Protein AF-A0AAD1UG25-F1 (afdb_monomer)

Organism: Euplotes crassus (NCBI:txid5936)

Mean predicted aligned error: 7.29 Å

InterPro domains:
  IPR001967 Peptidase S11, D-alanyl-D-alanine carboxypeptidase A, N-terminal [PF00768] (14-120)
  IPR001967 Peptidase S11, D-alanyl-D-alanine carboxypeptidase A, N-terminal [PF00768] (173-296)
  IPR012338 Beta-lactamase/transpeptidase-like [G3DSA:3.40.710.10] (6-329)
  IPR012338 Beta-lactamase/transpeptidase-like [SSF56601] (13-313)
  IPR018044 Peptidase S11, D-alanyl-D-alanine carboxypeptidase A [PR00725] (45-56)
  IPR018044 Peptidase S11, D-alanyl-D-alanine carboxypeptidase A [PR00725] (99-116)

Sequence (330 aa):
MEETLQDLIVSIPPPYVTAKCWGVLDGDDGSLLFGRNEHVPREMASITKIMTSYLVYRIMKRFKINPKKEMITVSKYASGITGTTAKLKEGDILSVYDMLHGLLLPSGNDAATALAEHFAVIIKEDREKQAISSKNPRLAKQNSKGEWEFNKMIYGHSGIDNKKAVKSRNLVKLFVEEMNKTAVLLEMHNTSYSNPHGMCVIGNSSTISDIGIISSQAMKISLIRHIVKKTKFVCEGKNSKGLTRNHKWSNTNKMINKDPHYNGLKTGTTRSAGACLVANYETDCLNLIIITLNSSNDSRRWQDTAKLTEWAIDRLNSVEEYLESVKMNE

pLDDT: mean 88.62, std 17.04, range [24.89, 98.88]

Foldseek 3Di:
DVVVLVCLLVVQPADDAQFQWKFKAALQALHTDDIDCQAPKFQFFQLLLLLLVLLLVVLCVVVVPDQQPAKFFQAPLLCPDDDFALNDDHQWIHGNLVLLLRCFASLHSSSLLSSLLVSLVVVVVVVVVVVVCVVDVVQQDADPVRHGDDDPDPDDDDDDDVVVNVSSVVSQQSSQVVSVVVLVVLVQVAAHCPGSRRADDPGGIGGNSSSSRSSSSSCVDPSQLVSFLDQKDKDWIAGNVRHIDIGIGGGPDPVSVVDVQWRGDHWGDDPRFATWDWTWGDDPVGTITIIGIRRVHPVSNNVSRVSNVVSVVVSVVSSVVVVVVVVVVD

Radius of gyration: 22.32 Å; Cα contacts (8 Å, |Δi|>4): 615; chains: 1; bounding box: 60×35×79 Å

Solvent-accessible surface area (backbone atoms only — not comparable to full-atom values): 17414 Å² total; per-residue (Å²): 107,70,69,59,51,52,49,58,62,60,67,66,73,81,76,96,54,63,38,71,24,30,31,38,18,40,32,77,69,14,50,77,75,45,69,40,60,30,81,51,69,36,47,48,19,32,45,40,35,53,58,44,53,42,51,53,49,53,50,29,63,75,71,70,54,52,43,81,73,44,70,44,67,30,39,63,64,20,41,64,45,72,82,50,49,54,78,60,46,59,37,32,34,36,29,45,51,56,39,51,44,28,28,56,27,42,46,5,27,20,33,26,39,34,50,28,34,56,53,22,51,56,53,51,53,52,52,51,52,51,54,47,44,75,75,39,70,84,74,69,51,58,47,100,83,70,47,77,73,68,85,92,77,85,84,82,84,88,80,63,75,66,56,57,49,54,51,46,53,52,25,38,50,54,31,27,53,52,51,40,52,47,31,55,76,67,69,20,83,64,49,39,56,65,53,49,38,26,69,101,47,87,62,37,29,28,20,46,52,42,51,28,35,56,48,14,61,34,55,73,35,65,69,52,35,59,50,41,50,40,63,62,52,76,52,77,28,27,35,81,85,67,48,79,42,83,45,78,43,44,38,72,60,65,55,52,78,73,42,86,41,29,45,30,55,40,50,18,66,38,92,86,24,31,19,29,38,38,35,32,42,46,60,101,88,45,50,33,32,41,35,35,38,31,9,82,35,72,72,45,38,58,52,35,49,50,52,51,52,54,54,48,50,58,50,51,51,54,50,49,55,48,56,52,56,53,64,76,75,109

Structure (mmCIF, N/CA/C/O backbone):
data_AF-A0AAD1UG25-F1
#
_entry.id   AF-A0AAD1UG25-F1
#
loop_
_atom_site.group_PDB
_atom_site.id
_atom_site.type_symbol
_atom_site.label_atom_id
_atom_site.label_alt_id
_atom_site.label_comp_id
_atom_site.label_asym_id
_atom_site.label_entity_id
_atom_site.label_seq_id
_atom_site.pdbx_PDB_ins_code
_atom_site.Cartn_x
_atom_site.Cartn_y
_atom_site.Cartn_z
_atom_site.occupancy
_atom_site.B_iso_or_equiv
_atom_site.auth_seq_id
_atom_site.auth_comp_id
_atom_site.auth_asym_id
_atom_site.auth_atom_id
_atom_site.pdbx_PDB_model_num
ATOM 1 N N . MET A 1 1 ? 0.235 -9.317 -39.470 1.00 57.50 1 MET A N 1
ATOM 2 C CA . MET A 1 1 ? 0.055 -8.223 -38.494 1.00 57.50 1 MET A CA 1
ATOM 3 C C . MET A 1 1 ? 0.227 -8.731 -37.065 1.00 57.50 1 MET A C 1
ATOM 5 O O . MET A 1 1 ? 1.081 -8.192 -36.382 1.00 57.50 1 MET A O 1
ATOM 9 N N . GLU A 1 2 ? -0.491 -9.777 -36.623 1.00 56.31 2 GLU A N 1
ATOM 10 C CA . GLU A 1 2 ? -0.282 -10.373 -35.282 1.00 56.31 2 GLU A CA 1
ATOM 11 C C . GLU A 1 2 ? 1.113 -10.990 -35.095 1.00 56.31 2 GLU A C 1
ATOM 13 O O . GLU A 1 2 ? 1.765 -10.692 -34.103 1.00 56.31 2 GLU A O 1
ATOM 18 N N . GLU A 1 3 ? 1.612 -11.769 -36.061 1.00 56.78 3 GLU A N 1
ATOM 19 C CA . GLU A 1 3 ? 2.958 -12.377 -35.996 1.00 56.78 3 GLU A CA 1
ATOM 20 C C . GLU A 1 3 ? 4.072 -11.319 -35.885 1.00 56.78 3 GLU A C 1
ATOM 22 O O . GLU A 1 3 ? 4.944 -11.413 -35.028 1.00 56.78 3 GLU A O 1
ATOM 27 N N . THR A 1 4 ? 3.981 -10.237 -36.663 1.00 62.16 4 THR A N 1
ATOM 28 C CA . THR A 1 4 ? 4.945 -9.126 -36.638 1.00 62.16 4 THR A CA 1
ATOM 29 C C . THR A 1 4 ? 4.855 -8.270 -35.373 1.00 62.16 4 THR A C 1
ATOM 31 O O . THR A 1 4 ? 5.885 -7.820 -34.880 1.00 62.16 4 THR A O 1
ATOM 34 N N . LEU A 1 5 ? 3.656 -8.061 -34.813 1.00 60.56 5 LEU A N 1
ATOM 35 C CA . LEU A 1 5 ? 3.486 -7.405 -33.508 1.00 60.56 5 LEU A CA 1
ATOM 36 C C . LEU A 1 5 ? 4.083 -8.251 -32.384 1.00 60.56 5 LEU A C 1
ATOM 38 O O . LEU A 1 5 ? 4.771 -7.716 -31.517 1.00 60.56 5 LEU A O 1
ATOM 42 N N . GLN A 1 6 ? 3.860 -9.566 -32.419 1.00 57.81 6 GLN A N 1
ATOM 43 C CA . GLN A 1 6 ? 4.445 -10.508 -31.471 1.00 57.81 6 GLN A CA 1
ATOM 44 C C . GLN A 1 6 ? 5.982 -10.471 -31.542 1.00 57.81 6 GLN A C 1
ATOM 46 O O . GLN A 1 6 ? 6.636 -10.399 -30.502 1.00 57.81 6 GLN A O 1
ATOM 51 N N . ASP A 1 7 ? 6.558 -10.439 -32.745 1.00 60.59 7 ASP A N 1
ATOM 52 C CA . ASP A 1 7 ? 8.008 -10.359 -32.961 1.00 60.59 7 ASP A CA 1
ATOM 53 C C . ASP A 1 7 ? 8.608 -9.025 -32.490 1.00 60.59 7 ASP A C 1
ATOM 55 O O . ASP A 1 7 ? 9.657 -9.012 -31.840 1.00 60.59 7 ASP A O 1
ATOM 59 N N . LEU A 1 8 ? 7.929 -7.900 -32.740 1.00 61.75 8 LEU A N 1
ATOM 60 C CA . LEU A 1 8 ? 8.331 -6.580 -32.237 1.00 61.75 8 LEU A CA 1
ATOM 61 C C . LEU A 1 8 ? 8.275 -6.509 -30.717 1.00 61.75 8 LEU A C 1
ATOM 63 O O . LEU A 1 8 ? 9.233 -6.048 -30.094 1.00 61.75 8 LEU A O 1
ATOM 67 N N . ILE A 1 9 ? 7.201 -7.036 -30.123 1.00 59.09 9 ILE A N 1
ATOM 68 C CA . ILE A 1 9 ? 7.095 -7.202 -28.679 1.00 59.09 9 ILE A CA 1
ATOM 69 C C . ILE A 1 9 ? 8.302 -8.024 -28.211 1.00 59.09 9 ILE A C 1
ATOM 71 O O . ILE A 1 9 ? 9.017 -7.584 -27.326 1.00 59.09 9 ILE A O 1
ATOM 75 N N . VAL A 1 10 ? 8.630 -9.162 -28.819 1.00 61.16 10 VAL A N 1
ATOM 76 C CA . VAL A 1 10 ? 9.734 -10.036 -28.372 1.00 61.16 10 VAL A CA 1
ATOM 77 C C . VAL A 1 10 ? 11.146 -9.458 -28.616 1.00 61.16 10 VAL A C 1
ATOM 79 O O . VAL A 1 10 ? 12.075 -9.851 -27.907 1.00 61.16 10 VAL A O 1
ATOM 82 N N . SER A 1 11 ? 11.316 -8.497 -29.528 1.00 70.06 11 SER A N 1
ATOM 83 C CA . SER A 1 11 ? 12.624 -8.026 -30.021 1.00 70.06 11 SER A CA 1
ATOM 84 C C . SER A 1 11 ? 13.554 -7.389 -28.976 1.00 70.06 11 SER A C 1
ATOM 86 O O . SER A 1 11 ? 14.775 -7.506 -29.098 1.00 70.06 11 SER A O 1
ATOM 88 N N . ILE A 1 12 ? 13.011 -6.765 -27.923 1.00 81.25 12 ILE A N 1
ATOM 89 C CA . ILE A 1 12 ? 13.809 -6.161 -26.843 1.00 81.25 12 ILE A CA 1
ATOM 90 C C . ILE A 1 12 ? 13.799 -7.097 -25.628 1.00 81.25 12 ILE A C 1
ATOM 92 O O . ILE A 1 12 ? 12.842 -7.062 -24.840 1.00 81.25 12 ILE A O 1
ATOM 96 N N . PRO A 1 13 ? 14.829 -7.941 -25.426 1.00 88.06 13 PRO A N 1
ATOM 97 C CA . PRO A 1 13 ? 14.849 -8.879 -24.311 1.00 88.06 13 PRO A CA 1
ATOM 98 C C . PRO A 1 13 ? 14.864 -8.138 -22.965 1.00 88.06 13 PRO A C 1
ATOM 100 O O . PRO A 1 13 ? 15.471 -7.069 -22.859 1.00 88.06 13 PRO A O 1
ATOM 103 N N . PRO A 1 14 ? 14.231 -8.693 -21.914 1.00 91.81 14 PRO A N 1
ATOM 104 C CA . PRO A 1 14 ? 14.218 -8.060 -20.603 1.00 91.81 14 PRO A CA 1
ATOM 105 C C . PRO A 1 14 ? 15.633 -7.932 -20.024 1.00 91.81 14 PRO A C 1
ATOM 107 O O . PRO A 1 14 ? 16.453 -8.847 -20.177 1.00 91.81 14 PRO A O 1
ATOM 110 N N . PRO A 1 15 ? 15.932 -6.838 -19.302 1.00 95.12 15 PRO A N 1
ATOM 111 C CA . PRO A 1 15 ? 17.237 -6.635 -18.704 1.00 95.12 15 PRO A CA 1
ATOM 112 C C . PRO A 1 15 ? 17.488 -7.662 -17.601 1.00 95.12 15 PRO A C 1
ATOM 114 O O . PRO A 1 15 ? 16.573 -8.162 -16.939 1.00 95.12 15 PRO A O 1
ATOM 117 N N . TYR A 1 16 ? 18.764 -7.919 -17.320 1.00 96.12 16 TYR A N 1
ATOM 118 C CA . TYR A 1 16 ? 19.113 -8.673 -16.125 1.00 96.12 16 TYR A CA 1
ATOM 119 C C . TYR A 1 16 ? 18.725 -7.892 -14.859 1.00 96.12 16 TYR A C 1
ATOM 121 O O . TYR A 1 16 ? 19.253 -6.804 -14.582 1.00 96.12 16 TYR A O 1
ATOM 129 N N . VAL A 1 17 ? 17.861 -8.515 -14.056 1.00 97.75 17 VAL A N 1
ATOM 130 C CA . VAL A 1 17 ? 17.445 -8.065 -12.725 1.00 97.75 17 VAL A CA 1
ATOM 131 C C . VAL A 1 17 ? 17.630 -9.170 -11.696 1.00 97.75 17 VAL A C 1
ATOM 133 O O . VAL A 1 17 ? 17.557 -10.358 -12.011 1.00 97.75 17 VAL A O 1
ATOM 136 N N . THR A 1 18 ? 17.863 -8.781 -10.443 1.00 97.81 18 THR A N 1
ATOM 137 C CA . THR A 1 18 ? 18.092 -9.742 -9.352 1.00 97.81 18 THR A CA 1
ATOM 138 C C . THR A 1 18 ? 16.809 -10.239 -8.687 1.00 97.81 18 THR A C 1
ATOM 140 O O . THR A 1 18 ? 16.866 -11.175 -7.889 1.00 97.81 18 THR A O 1
ATOM 143 N N . ALA A 1 19 ? 15.666 -9.613 -8.979 1.00 97.56 19 ALA A N 1
ATOM 144 C CA . ALA A 1 19 ? 14.355 -10.026 -8.491 1.00 97.56 19 ALA A CA 1
ATOM 145 C C . ALA A 1 19 ? 13.992 -11.432 -8.989 1.00 97.56 19 ALA A C 1
ATOM 147 O O . ALA A 1 19 ? 14.102 -11.732 -10.179 1.00 97.56 19 ALA A O 1
ATOM 148 N N . LYS A 1 20 ? 13.522 -12.298 -8.081 1.00 97.19 20 LYS A N 1
ATOM 149 C CA . LYS A 1 20 ? 13.094 -13.663 -8.440 1.00 97.19 20 LYS A CA 1
ATOM 150 C C . LYS A 1 20 ? 11.773 -13.691 -9.205 1.00 97.19 20 LYS A C 1
ATOM 152 O O . LYS A 1 20 ? 11.580 -14.584 -10.030 1.00 97.19 20 LYS A O 1
ATOM 157 N N . CYS A 1 21 ? 10.880 -12.754 -8.894 1.00 98.00 21 CYS A N 1
ATOM 158 C CA . CYS A 1 21 ? 9.665 -12.491 -9.658 1.00 98.00 21 CYS A CA 1
ATOM 159 C C . CYS A 1 21 ? 9.563 -10.992 -9.913 1.00 98.00 21 CYS A C 1
ATOM 161 O O . CYS A 1 21 ? 9.880 -10.193 -9.025 1.00 98.00 21 CYS A O 1
ATOM 163 N N . TRP A 1 22 ? 9.095 -10.618 -11.094 1.00 98.44 22 TRP A N 1
ATOM 164 C CA . TRP A 1 22 ? 8.811 -9.229 -11.416 1.00 98.44 22 TRP A CA 1
ATOM 165 C C . TRP A 1 22 ? 7.665 -9.123 -12.416 1.00 98.44 22 TRP A C 1
ATOM 167 O O . TRP A 1 22 ? 7.357 -10.086 -13.116 1.00 98.44 22 TRP A O 1
ATOM 177 N N . GLY A 1 23 ? 7.045 -7.949 -12.465 1.00 98.38 23 GLY A N 1
ATOM 178 C CA . GLY A 1 23 ? 6.079 -7.601 -13.497 1.00 98.38 23 GLY A CA 1
ATOM 179 C C . GLY A 1 23 ? 6.033 -6.109 -13.754 1.00 98.38 23 GLY A C 1
ATOM 180 O O . GLY A 1 23 ? 6.307 -5.304 -12.862 1.00 98.38 23 GLY A O 1
ATOM 181 N N . VAL A 1 24 ? 5.672 -5.781 -14.983 1.00 98.38 24 VAL A N 1
ATOM 182 C CA . VAL A 1 24 ? 5.265 -4.463 -15.445 1.00 98.38 24 VAL A CA 1
ATOM 183 C C . VAL A 1 24 ? 3.805 -4.595 -15.836 1.00 98.38 24 VAL A C 1
ATOM 185 O O . VAL A 1 24 ? 3.444 -5.469 -16.626 1.00 98.38 24 VAL A O 1
ATOM 188 N N . LEU A 1 25 ? 2.970 -3.774 -15.222 1.00 98.31 25 LEU A N 1
ATOM 189 C CA . LEU A 1 25 ? 1.528 -3.830 -15.355 1.00 98.31 25 LEU A CA 1
ATOM 190 C C . LEU A 1 25 ? 0.994 -2.468 -15.759 1.00 98.31 25 LEU A C 1
ATOM 192 O O . LEU A 1 25 ? 1.583 -1.444 -15.402 1.00 98.31 25 LEU A O 1
ATOM 196 N N . ASP A 1 26 ? -0.140 -2.478 -16.440 1.00 97.75 26 ASP A N 1
ATOM 197 C CA . ASP A 1 26 ? -0.926 -1.282 -16.684 1.00 97.75 26 ASP A CA 1
ATOM 198 C C . ASP A 1 26 ? -1.374 -0.678 -15.343 1.00 97.75 26 ASP A C 1
ATOM 200 O O . ASP A 1 26 ? -1.835 -1.375 -14.431 1.00 97.75 26 ASP A O 1
ATOM 204 N N . GLY A 1 27 ? -1.162 0.623 -15.169 1.00 97.06 27 GLY A N 1
ATOM 205 C CA . GLY A 1 27 ? -1.457 1.312 -13.920 1.00 97.06 27 GLY A CA 1
ATOM 206 C C . GLY A 1 27 ? -2.943 1.588 -13.692 1.00 97.06 27 GLY A C 1
ATOM 207 O O . GLY A 1 27 ? -3.338 1.825 -12.543 1.00 97.06 27 GLY A O 1
ATOM 208 N N . ASP A 1 28 ? -3.764 1.542 -14.740 1.00 95.50 28 ASP A N 1
ATOM 209 C CA . ASP A 1 28 ? -5.190 1.835 -14.686 1.00 95.50 28 ASP A CA 1
ATOM 210 C C . ASP A 1 28 ? -5.996 0.610 -14.277 1.00 95.50 28 ASP A C 1
ATOM 212 O O . ASP A 1 28 ? -6.857 0.717 -13.402 1.00 95.50 28 ASP A O 1
ATOM 216 N N . ASP A 1 29 ? -5.734 -0.569 -14.831 1.00 94.50 29 ASP A N 1
ATOM 217 C CA . ASP A 1 29 ? -6.481 -1.782 -14.473 1.00 94.50 29 ASP A CA 1
ATOM 218 C C . ASP A 1 29 ? -5.654 -2.827 -13.715 1.00 94.50 29 ASP A C 1
ATOM 220 O O . ASP A 1 29 ? -6.218 -3.594 -12.929 1.00 94.50 29 ASP A O 1
ATOM 224 N N . GLY A 1 30 ? -4.324 -2.759 -13.775 1.00 96.56 30 GLY A N 1
ATOM 225 C CA . GLY A 1 30 ? -3.437 -3.749 -13.166 1.00 96.56 30 GLY A CA 1
ATOM 226 C C . GLY A 1 30 ? -3.243 -4.995 -14.030 1.00 96.56 30 GLY A C 1
ATOM 227 O O . GLY A 1 30 ? -2.789 -6.012 -13.505 1.00 96.56 30 GLY A O 1
ATOM 228 N N . SER A 1 31 ? -3.593 -4.943 -15.318 1.00 95.81 31 SER A N 1
ATOM 229 C CA . SER A 1 31 ? -3.326 -6.004 -16.285 1.00 95.81 31 SER A CA 1
ATOM 230 C C . SER A 1 31 ? -1.822 -6.175 -16.499 1.00 95.81 31 SER A C 1
ATOM 232 O O . SER A 1 31 ? -1.040 -5.224 -16.484 1.00 95.81 31 SER A O 1
ATOM 234 N N . LEU A 1 32 ? -1.384 -7.425 -16.634 1.00 96.38 32 LEU A N 1
ATOM 235 C CA . LEU A 1 32 ? 0.027 -7.738 -16.821 1.00 96.38 32 LEU A CA 1
ATOM 236 C C . LEU A 1 32 ? 0.440 -7.439 -18.266 1.00 96.38 32 LEU A C 1
ATOM 238 O O . LEU A 1 32 ? -0.096 -8.046 -19.186 1.00 96.38 32 LEU A O 1
ATOM 242 N N . LEU A 1 33 ? 1.439 -6.573 -18.442 1.00 94.75 33 LEU A N 1
ATOM 243 C CA . LEU A 1 33 ? 2.040 -6.291 -19.747 1.00 94.75 33 LEU A CA 1
ATOM 244 C C . LEU A 1 33 ? 3.245 -7.203 -19.984 1.00 94.75 33 LEU A C 1
ATOM 246 O O . LEU A 1 33 ? 3.329 -7.909 -20.984 1.00 94.75 33 LEU A O 1
ATOM 250 N N . PHE A 1 34 ? 4.171 -7.224 -19.021 1.00 95.12 34 PHE A N 1
ATOM 251 C CA . PHE A 1 34 ? 5.399 -8.013 -19.084 1.00 95.12 34 PHE A CA 1
ATOM 252 C C . PHE A 1 34 ? 5.724 -8.604 -17.716 1.00 95.12 34 PHE A C 1
ATOM 254 O O . PHE A 1 34 ? 5.476 -7.972 -16.689 1.00 95.12 34 PHE A O 1
ATOM 261 N N . GLY A 1 35 ? 6.338 -9.784 -17.665 1.00 95.81 35 GLY A N 1
ATOM 262 C CA . GLY A 1 35 ? 6.655 -10.401 -16.384 1.00 95.81 35 GLY A CA 1
ATOM 263 C C . GLY A 1 35 ? 7.650 -11.544 -16.445 1.00 95.81 35 GLY A C 1
ATOM 264 O O . GLY A 1 35 ? 8.020 -1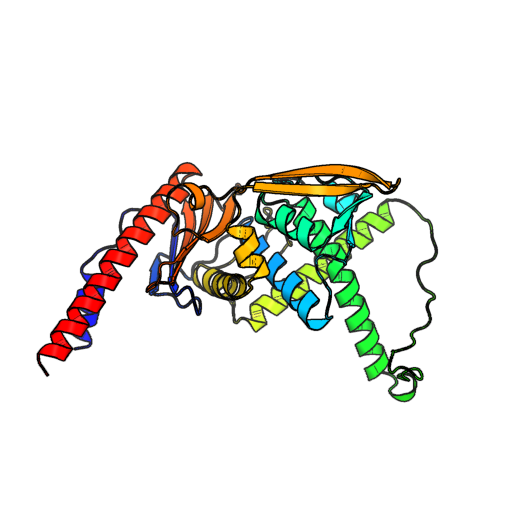2.046 -17.505 1.00 95.81 35 GLY A O 1
ATOM 265 N N . ARG A 1 36 ? 8.092 -11.938 -15.252 1.00 96.69 36 ARG A N 1
ATOM 266 C CA . ARG A 1 36 ? 8.806 -13.187 -15.010 1.00 96.69 36 ARG A CA 1
ATOM 267 C C . ARG A 1 36 ? 8.312 -13.795 -13.710 1.00 96.69 36 ARG A C 1
ATOM 269 O O . ARG A 1 36 ? 8.448 -13.175 -12.649 1.00 96.69 36 ARG A O 1
ATOM 276 N N . ASN A 1 37 ? 7.875 -15.053 -13.775 1.00 97.06 37 ASN A N 1
ATOM 277 C CA . ASN A 1 37 ? 7.344 -15.799 -12.630 1.00 97.06 37 ASN A CA 1
ATOM 278 C C . ASN A 1 37 ? 6.175 -15.057 -11.953 1.00 97.06 37 ASN A C 1
ATOM 280 O O . ASN A 1 37 ? 6.044 -15.055 -10.727 1.00 97.06 37 ASN A O 1
ATOM 284 N N . GLU A 1 38 ? 5.356 -14.395 -12.758 1.00 95.38 38 GLU A N 1
ATOM 285 C CA . GLU A 1 38 ? 4.273 -13.501 -12.371 1.00 95.38 38 GLU A CA 1
ATOM 286 C C . GLU A 1 38 ? 3.195 -14.205 -11.541 1.00 95.38 38 GLU A C 1
ATOM 288 O O . GLU A 1 38 ? 2.705 -13.636 -10.568 1.00 95.38 38 GLU A O 1
ATOM 293 N N . HIS A 1 39 ? 2.904 -15.468 -11.854 1.00 95.12 39 HIS A N 1
ATOM 294 C CA . HIS A 1 39 ? 1.894 -16.286 -11.186 1.00 95.12 39 HIS A CA 1
ATOM 295 C C . HIS A 1 39 ? 2.467 -17.149 -10.056 1.00 95.12 39 HIS A C 1
ATOM 297 O O . HIS A 1 39 ? 1.734 -17.914 -9.438 1.00 95.12 39 HIS A O 1
ATOM 303 N N . VAL A 1 40 ? 3.769 -17.048 -9.763 1.00 96.31 40 VAL A N 1
ATOM 304 C CA . VAL A 1 40 ? 4.405 -17.834 -8.697 1.00 96.31 40 VAL A CA 1
ATOM 305 C C . VAL A 1 40 ? 4.108 -17.190 -7.340 1.00 96.31 40 VAL A C 1
ATOM 307 O O . VAL A 1 40 ? 4.575 -16.072 -7.092 1.00 96.31 40 VAL A O 1
ATOM 310 N N . PRO A 1 41 ? 3.401 -17.877 -6.421 1.00 95.50 41 PRO A N 1
ATOM 311 C CA . PRO A 1 41 ? 3.114 -17.321 -5.107 1.00 95.50 41 PRO A CA 1
ATOM 312 C C . PRO A 1 41 ? 4.394 -17.086 -4.304 1.00 95.50 41 PRO A C 1
ATOM 314 O O . PRO A 1 41 ? 5.270 -17.951 -4.204 1.00 95.50 41 PRO A O 1
ATOM 317 N N . ARG A 1 42 ? 4.500 -15.907 -3.690 1.00 94.69 42 ARG A N 1
ATOM 318 C CA . ARG A 1 42 ? 5.605 -15.529 -2.804 1.00 94.69 42 ARG A CA 1
ATOM 319 C C . ARG A 1 42 ? 5.112 -14.712 -1.628 1.00 94.69 42 ARG A C 1
ATOM 321 O O . ARG A 1 42 ? 4.092 -14.033 -1.694 1.00 94.69 42 ARG A O 1
ATOM 328 N N . GLU A 1 43 ? 5.882 -14.728 -0.549 1.00 94.94 43 GLU A N 1
ATOM 329 C CA . GLU A 1 43 ? 5.683 -13.744 0.505 1.00 94.94 43 GLU A CA 1
ATOM 330 C C . GLU A 1 43 ? 5.933 -12.330 -0.028 1.00 94.94 43 GLU A C 1
ATOM 332 O O . GLU A 1 43 ? 6.940 -12.069 -0.685 1.00 94.94 43 GLU A O 1
ATOM 337 N N . MET A 1 44 ? 5.029 -11.410 0.301 1.00 94.69 44 MET A N 1
ATOM 338 C CA . MET A 1 44 ? 5.046 -10.028 -0.186 1.00 94.69 44 MET A CA 1
ATOM 339 C C . MET A 1 44 ? 5.431 -9.006 0.893 1.00 94.69 44 MET A C 1
ATOM 341 O O . MET A 1 44 ? 5.412 -7.801 0.650 1.00 94.69 44 MET A O 1
ATOM 345 N N . ALA A 1 45 ? 5.798 -9.447 2.102 1.00 95.69 45 ALA A N 1
ATOM 346 C CA . ALA A 1 45 ? 6.175 -8.557 3.205 1.00 95.69 45 ALA A CA 1
ATOM 347 C C . ALA A 1 45 ? 5.155 -7.405 3.402 1.00 95.69 45 ALA A C 1
ATOM 349 O O . ALA A 1 45 ? 3.942 -7.585 3.271 1.00 95.69 45 ALA A O 1
ATOM 350 N N . SER A 1 46 ? 5.633 -6.184 3.675 1.00 97.56 46 SER A N 1
ATOM 351 C CA . SER A 1 46 ? 4.795 -4.992 3.885 1.00 97.56 46 SER A CA 1
ATOM 352 C C . SER A 1 46 ? 4.010 -4.504 2.661 1.00 97.56 46 SER A C 1
ATOM 354 O O . SER A 1 46 ? 3.213 -3.582 2.828 1.00 97.56 46 SER A O 1
ATOM 356 N N . ILE A 1 47 ? 4.154 -5.112 1.477 1.00 98.25 47 ILE A N 1
ATOM 357 C CA . ILE A 1 47 ? 3.240 -4.863 0.345 1.00 98.25 47 ILE A CA 1
ATOM 358 C C . ILE A 1 47 ? 1.788 -5.190 0.748 1.00 98.25 47 ILE A C 1
ATOM 360 O O . ILE A 1 47 ? 0.857 -4.511 0.331 1.00 98.25 47 ILE A O 1
ATOM 364 N N . THR A 1 48 ? 1.608 -6.104 1.709 1.00 98.62 48 THR A N 1
ATOM 365 C CA . THR A 1 48 ? 0.347 -6.371 2.431 1.00 98.62 48 THR A CA 1
ATOM 366 C C . THR A 1 48 ? -0.417 -5.108 2.853 1.00 98.62 48 THR A C 1
ATOM 368 O O . THR A 1 48 ? -1.644 -5.074 2.812 1.00 98.62 48 THR A O 1
ATOM 371 N N . LYS A 1 49 ? 0.292 -4.038 3.236 1.00 98.75 49 LYS A N 1
ATOM 372 C CA . LYS A 1 49 ? -0.326 -2.804 3.738 1.00 98.75 49 LYS A CA 1
ATOM 373 C C . LYS A 1 49 ? -1.125 -2.041 2.677 1.00 98.75 49 LYS A C 1
ATOM 375 O O . LYS A 1 49 ? -1.948 -1.216 3.063 1.00 98.75 49 LYS A O 1
ATOM 380 N N . ILE A 1 50 ? -0.927 -2.330 1.387 1.00 98.81 50 ILE A N 1
ATOM 381 C CA . ILE A 1 50 ? -1.753 -1.785 0.301 1.00 98.81 50 ILE A CA 1
ATOM 382 C C . ILE A 1 50 ? -3.199 -2.269 0.474 1.00 98.81 50 ILE A C 1
ATOM 384 O O . ILE A 1 50 ? -4.114 -1.446 0.525 1.00 98.81 50 ILE A O 1
ATOM 388 N N . MET A 1 51 ? -3.398 -3.577 0.689 1.00 98.88 51 MET A N 1
ATOM 389 C CA . MET A 1 51 ? -4.717 -4.144 0.994 1.00 98.88 51 MET A CA 1
ATOM 390 C C . MET A 1 51 ? -5.291 -3.557 2.283 1.00 98.88 51 MET A C 1
ATOM 392 O O . MET A 1 51 ? -6.453 -3.168 2.315 1.00 98.88 51 MET A O 1
ATOM 396 N N . THR A 1 52 ? -4.477 -3.417 3.332 1.00 98.88 52 THR A N 1
ATOM 397 C CA . THR A 1 52 ? -4.927 -2.805 4.594 1.00 98.88 52 THR A CA 1
ATOM 398 C C . THR A 1 52 ? -5.452 -1.386 4.374 1.00 98.88 52 THR A C 1
ATOM 400 O O . THR A 1 52 ? -6.553 -1.069 4.821 1.00 98.88 52 THR A O 1
ATOM 403 N N . SER A 1 53 ? -4.717 -0.537 3.644 1.00 98.81 53 SER A N 1
ATOM 404 C CA . SER A 1 53 ? -5.171 0.823 3.325 1.00 98.81 53 SER A CA 1
ATOM 405 C C . SER A 1 53 ? -6.406 0.844 2.426 1.00 98.81 53 SER A C 1
ATOM 407 O O . SER A 1 53 ? -7.305 1.658 2.638 1.00 98.81 53 SER A O 1
ATOM 409 N N . TYR A 1 54 ? -6.470 -0.065 1.453 1.00 98.88 54 TYR A N 1
ATOM 410 C CA . TYR A 1 54 ? -7.584 -0.172 0.520 1.00 98.88 54 TYR A CA 1
ATOM 411 C C . TYR A 1 54 ? -8.870 -0.581 1.244 1.00 98.88 54 TYR A C 1
ATOM 413 O O . TYR A 1 54 ? -9.908 0.062 1.089 1.00 98.88 54 TYR A O 1
ATOM 421 N N . LEU A 1 55 ? -8.792 -1.595 2.110 1.00 98.81 55 LEU A N 1
ATOM 422 C CA . LEU A 1 55 ? -9.918 -2.053 2.913 1.00 98.81 55 LEU A CA 1
ATOM 423 C C . LEU A 1 55 ? -10.391 -0.972 3.891 1.00 98.81 55 LEU A C 1
ATOM 425 O O . LEU A 1 55 ? -11.591 -0.710 3.963 1.00 98.81 55 LEU A O 1
ATOM 429 N N . VAL A 1 56 ? -9.471 -0.284 4.581 1.00 98.75 56 VAL A N 1
ATOM 430 C CA . VAL A 1 56 ? -9.813 0.879 5.421 1.00 98.75 56 VAL A CA 1
ATOM 431 C C . VAL A 1 56 ? -10.602 1.907 4.611 1.00 98.75 56 VAL A C 1
ATOM 433 O O . VAL A 1 56 ? -11.685 2.313 5.026 1.00 98.75 56 VAL A O 1
ATOM 436 N N . TYR A 1 57 ? -10.119 2.280 3.422 1.00 98.75 57 TYR A N 1
ATOM 437 C CA . TYR A 1 57 ? -10.830 3.210 2.548 1.00 98.75 57 TYR A CA 1
ATOM 438 C C . TYR A 1 57 ? -12.217 2.703 2.138 1.00 98.75 57 TYR A C 1
ATOM 440 O O . TYR A 1 57 ? -13.188 3.460 2.221 1.00 98.75 57 TYR A O 1
ATOM 448 N N . ARG A 1 58 ? -12.348 1.431 1.744 1.00 98.25 58 ARG A N 1
ATOM 449 C CA . ARG A 1 58 ? -13.647 0.842 1.385 1.00 98.25 58 ARG A CA 1
ATOM 450 C C . ARG A 1 58 ? -14.645 0.917 2.534 1.00 98.25 58 ARG A C 1
ATOM 452 O O . ARG A 1 58 ? -15.798 1.285 2.305 1.00 98.25 58 ARG A O 1
ATOM 459 N N . ILE A 1 59 ? -14.209 0.612 3.755 1.00 97.00 59 ILE A N 1
ATOM 460 C CA . ILE A 1 59 ? -15.061 0.689 4.944 1.00 97.00 59 ILE A CA 1
ATOM 461 C C . ILE A 1 59 ? -15.436 2.150 5.217 1.00 97.00 59 ILE A C 1
ATOM 463 O O . ILE A 1 59 ? -16.618 2.452 5.363 1.00 97.00 59 ILE A O 1
ATOM 467 N N . MET A 1 60 ? -14.478 3.084 5.182 1.00 97.62 60 MET A N 1
ATOM 468 C CA . MET A 1 60 ? -14.782 4.511 5.344 1.00 97.62 60 MET A CA 1
ATOM 469 C C . MET A 1 60 ? -15.812 5.007 4.327 1.00 97.62 60 MET A C 1
ATOM 471 O O . MET A 1 60 ? -16.750 5.705 4.703 1.00 97.62 60 MET A O 1
ATOM 475 N N . LYS A 1 61 ? -15.678 4.618 3.054 1.00 97.00 61 LYS A N 1
ATOM 476 C CA . LYS A 1 61 ? -16.625 4.983 1.994 1.00 97.00 61 LYS A CA 1
ATOM 477 C C . LYS A 1 61 ? -18.017 4.405 2.264 1.00 97.00 61 LYS A C 1
ATOM 479 O O . LYS A 1 61 ? -18.998 5.138 2.174 1.00 97.00 61 LYS A O 1
ATOM 484 N N . ARG A 1 62 ? -18.104 3.124 2.644 1.00 95.25 62 ARG A N 1
ATOM 485 C CA . ARG A 1 62 ? -19.368 2.440 2.974 1.00 95.25 62 ARG A CA 1
ATOM 486 C C . ARG A 1 62 ? -20.102 3.104 4.141 1.00 95.25 62 ARG A C 1
ATOM 488 O O . ARG A 1 62 ? -21.308 3.304 4.056 1.00 95.25 62 ARG A O 1
ATOM 495 N N . PHE A 1 63 ? -19.382 3.464 5.202 1.00 94.25 63 PHE A N 1
ATOM 496 C CA . PHE A 1 63 ? -19.963 4.037 6.424 1.00 94.25 63 PHE A CA 1
ATOM 497 C C . PHE A 1 63 ? -19.880 5.570 6.492 1.00 94.25 63 PHE A C 1
ATOM 499 O O . PHE A 1 63 ? -20.185 6.152 7.528 1.00 94.25 63 PHE A O 1
ATOM 506 N N . LYS A 1 64 ? -19.493 6.236 5.393 1.00 95.62 64 LYS A N 1
ATOM 507 C CA . LYS A 1 64 ? -19.370 7.704 5.283 1.00 95.62 64 LYS A CA 1
ATOM 508 C C . LYS A 1 64 ? -18.482 8.331 6.374 1.00 95.62 64 LYS A C 1
ATOM 510 O O . LYS A 1 64 ? -18.755 9.425 6.867 1.00 95.62 64 LYS A O 1
ATOM 515 N N . ILE A 1 65 ? -17.402 7.644 6.737 1.00 95.00 65 ILE A N 1
ATOM 516 C CA . ILE A 1 65 ? -16.458 8.073 7.774 1.00 95.00 65 ILE A CA 1
ATOM 517 C C . ILE A 1 65 ? -15.522 9.137 7.199 1.00 95.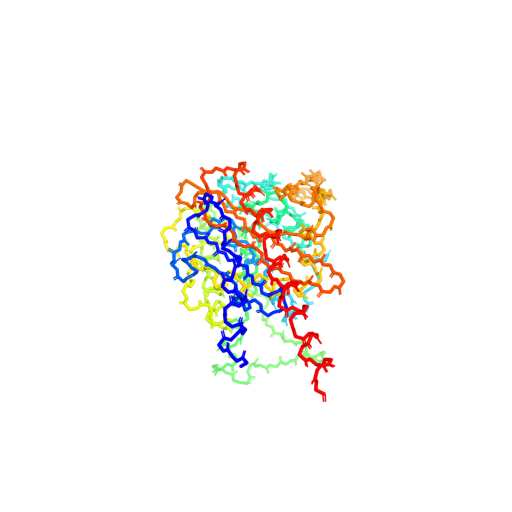00 65 ILE A C 1
ATOM 519 O O . ILE A 1 65 ? -14.898 8.937 6.156 1.00 95.00 65 ILE A O 1
ATOM 523 N N . ASN A 1 66 ? -15.387 10.266 7.897 1.00 96.75 66 ASN A N 1
ATOM 524 C CA . ASN A 1 66 ? -14.425 11.300 7.530 1.00 96.75 66 ASN A CA 1
ATOM 525 C C . ASN A 1 66 ? -13.052 10.986 8.158 1.00 96.75 66 ASN A C 1
ATOM 527 O O . ASN A 1 66 ? -12.928 11.059 9.384 1.00 96.75 66 ASN A O 1
ATOM 531 N N . PRO A 1 67 ? -11.999 10.724 7.358 1.00 97.81 67 PRO A N 1
ATOM 532 C CA . PRO A 1 67 ? -10.707 10.282 7.881 1.00 97.81 67 PRO A CA 1
ATOM 533 C C . PRO A 1 67 ? -10.002 11.322 8.758 1.00 97.81 67 PRO A C 1
ATOM 535 O O . PRO A 1 67 ? -9.158 10.958 9.568 1.00 97.81 67 PRO A O 1
ATOM 538 N N . LYS A 1 68 ? -10.324 12.613 8.613 1.00 97.56 68 LYS A N 1
ATOM 539 C CA . LYS A 1 68 ? -9.741 13.687 9.434 1.00 97.56 68 LYS A CA 1
ATOM 540 C C . LYS A 1 68 ? -10.466 13.887 10.768 1.00 97.56 68 LYS A C 1
ATOM 542 O O . LYS A 1 68 ? -9.961 14.616 11.613 1.00 97.56 68 LYS A O 1
ATOM 547 N N . LYS A 1 69 ? -11.660 13.307 10.933 1.00 95.88 69 LYS A N 1
ATOM 548 C CA . LYS A 1 69 ? -12.492 13.455 12.140 1.00 95.88 69 LYS A CA 1
ATOM 549 C C . LYS A 1 69 ? -12.561 12.179 12.969 1.00 95.88 69 LYS A C 1
ATOM 551 O O . LYS A 1 69 ? -12.684 12.268 14.183 1.00 95.88 69 LYS A O 1
ATOM 556 N N . GLU A 1 70 ? -12.505 11.019 12.321 1.00 96.62 70 GLU A N 1
ATOM 557 C CA . GLU A 1 70 ? -12.508 9.735 13.015 1.00 96.62 70 GLU A CA 1
ATOM 558 C C . GLU A 1 70 ? -11.170 9.512 13.718 1.00 96.62 70 GLU A C 1
ATOM 560 O O . GLU A 1 70 ? -10.113 9.624 13.090 1.00 96.62 70 GLU A O 1
ATOM 565 N N . MET A 1 71 ? -11.221 9.209 15.015 1.00 95.56 71 MET A N 1
ATOM 566 C CA . MET A 1 71 ? -10.041 9.126 15.872 1.00 95.56 71 MET A CA 1
ATOM 567 C C . MET A 1 71 ? -9.776 7.683 16.290 1.00 95.56 71 MET A C 1
ATOM 569 O O . MET A 1 71 ? -10.644 6.985 16.811 1.00 95.56 71 MET A O 1
ATOM 573 N N . ILE A 1 72 ? -8.530 7.254 16.139 1.00 95.56 72 ILE A N 1
ATOM 574 C CA . ILE A 1 72 ? -8.049 5.939 16.548 1.00 95.56 72 ILE A CA 1
ATOM 575 C C . ILE A 1 72 ? -7.240 6.100 17.826 1.00 95.56 72 ILE A C 1
ATOM 577 O O . ILE A 1 72 ? -6.292 6.881 17.864 1.00 95.56 72 ILE A O 1
ATOM 581 N N . THR A 1 73 ? -7.580 5.314 18.848 1.00 95.81 73 THR A N 1
ATOM 582 C CA . THR A 1 73 ? -6.751 5.159 20.049 1.00 95.81 73 THR A CA 1
ATOM 583 C C . THR A 1 73 ? -5.869 3.922 19.905 1.00 95.81 73 THR A C 1
ATOM 585 O O . THR A 1 73 ? -6.374 2.816 19.720 1.00 95.81 73 THR A O 1
ATOM 588 N N . VAL A 1 74 ? -4.556 4.096 20.010 1.00 96.69 74 VAL A N 1
ATOM 589 C CA . VAL A 1 74 ? -3.564 3.025 19.899 1.00 96.69 74 VAL A CA 1
ATOM 590 C C . VAL A 1 74 ? -3.624 2.133 21.138 1.00 96.69 74 VAL A C 1
ATOM 592 O O . VAL A 1 74 ? -3.432 2.589 22.268 1.00 96.69 74 VAL A O 1
ATOM 595 N N . SER A 1 75 ? -3.872 0.842 20.930 1.00 95.94 75 SER A N 1
ATOM 596 C CA . SER A 1 75 ? -3.899 -0.152 22.001 1.00 95.94 75 SER A CA 1
ATOM 597 C C . SER A 1 75 ? -2.487 -0.576 22.432 1.00 95.94 75 SER A C 1
ATOM 599 O O . SER A 1 75 ? -1.516 -0.456 21.678 1.00 95.94 75 SER A O 1
ATOM 601 N N . LYS A 1 76 ? -2.375 -1.164 23.633 1.00 95.31 76 LYS A N 1
ATOM 602 C CA . LYS A 1 76 ? -1.152 -1.849 24.088 1.00 95.31 76 LYS A CA 1
ATOM 603 C C . LYS A 1 76 ? -0.686 -2.894 23.076 1.00 95.31 76 LYS A C 1
ATOM 605 O O . LYS A 1 76 ? 0.501 -2.975 22.781 1.00 95.31 76 LYS A O 1
ATOM 610 N N . TYR A 1 77 ? -1.631 -3.655 22.518 1.00 95.12 77 TYR A N 1
ATOM 611 C CA . TYR A 1 77 ? -1.347 -4.699 21.538 1.00 95.12 77 TYR A CA 1
ATOM 612 C C . TYR A 1 77 ? -0.746 -4.119 20.256 1.00 95.12 77 TYR A C 1
ATOM 614 O O . TYR A 1 77 ? 0.331 -4.555 19.863 1.00 95.12 77 TYR A O 1
ATOM 622 N N . ALA A 1 78 ? -1.373 -3.097 19.665 1.00 96.62 78 ALA A N 1
ATOM 623 C CA . ALA A 1 78 ? -0.870 -2.434 18.464 1.00 96.62 78 ALA A CA 1
ATOM 624 C C . ALA A 1 78 ? 0.517 -1.810 18.682 1.00 96.62 78 ALA A C 1
ATOM 626 O O . ALA A 1 78 ? 1.421 -2.040 17.883 1.00 96.62 78 ALA A O 1
ATOM 627 N N . SER A 1 79 ? 0.720 -1.082 19.788 1.00 96.31 79 SER A N 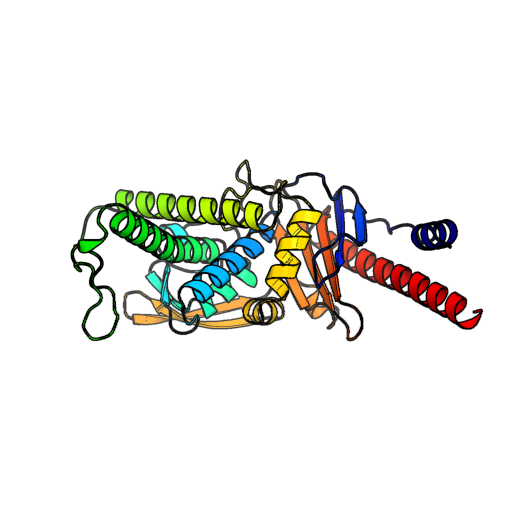1
ATOM 628 C CA . SER A 1 79 ? 2.025 -0.469 20.093 1.00 96.31 79 SER A CA 1
ATOM 629 C C . SER A 1 79 ? 3.138 -1.486 20.385 1.00 96.31 79 SER A C 1
ATOM 631 O O . SER A 1 79 ? 4.315 -1.167 20.248 1.00 96.31 79 SER A O 1
ATOM 633 N N . GLY A 1 80 ? 2.777 -2.714 20.774 1.00 95.81 80 GLY A N 1
ATOM 634 C CA . GLY A 1 80 ? 3.714 -3.803 21.052 1.00 95.81 80 GLY A CA 1
ATOM 635 C C . GLY A 1 80 ? 4.095 -4.647 19.832 1.00 95.81 80 GLY A C 1
ATOM 636 O O . GLY A 1 80 ? 4.878 -5.586 19.976 1.00 95.81 80 GLY A O 1
ATOM 637 N N . ILE A 1 81 ? 3.549 -4.361 18.644 1.00 95.06 81 ILE A N 1
ATOM 638 C CA . ILE A 1 81 ? 3.895 -5.099 17.426 1.00 95.06 81 ILE A CA 1
ATOM 639 C C . ILE A 1 81 ? 5.331 -4.777 17.002 1.00 95.06 81 ILE A C 1
ATOM 641 O O . ILE A 1 81 ? 5.725 -3.620 16.875 1.00 95.06 81 ILE A O 1
ATOM 645 N N . THR A 1 82 ? 6.117 -5.823 16.758 1.00 93.75 82 THR A N 1
ATOM 646 C CA . THR A 1 82 ? 7.533 -5.721 16.391 1.00 93.75 82 THR A CA 1
ATOM 647 C C . THR A 1 82 ? 7.733 -5.386 14.904 1.00 93.75 82 THR A C 1
ATOM 649 O O . THR A 1 82 ? 6.792 -5.374 14.108 1.00 93.75 82 THR A O 1
ATOM 652 N N . GLY A 1 83 ? 8.978 -5.109 14.502 1.00 92.56 83 GLY A N 1
ATOM 653 C CA . GLY A 1 83 ? 9.340 -4.768 13.122 1.00 92.56 83 GLY A CA 1
ATOM 654 C C . GLY A 1 83 ? 9.313 -3.262 12.843 1.00 92.56 83 GLY A C 1
ATOM 655 O O . GLY A 1 83 ? 9.616 -2.453 13.718 1.00 92.56 83 GLY A O 1
ATOM 656 N N . THR A 1 84 ? 9.001 -2.872 11.603 1.00 94.56 84 THR A N 1
ATOM 657 C CA . THR A 1 84 ? 8.897 -1.456 11.223 1.00 94.56 84 THR A CA 1
ATOM 658 C C . THR A 1 84 ? 7.735 -0.791 11.953 1.00 94.56 84 THR A C 1
ATOM 660 O O . THR A 1 84 ? 6.652 -1.358 12.062 1.00 94.56 84 THR A O 1
ATOM 663 N N . THR A 1 85 ? 7.947 0.424 12.448 1.00 96.94 85 THR A N 1
ATOM 664 C CA . THR A 1 85 ? 7.029 1.097 13.375 1.00 96.94 85 THR A CA 1
ATOM 665 C C . THR A 1 85 ? 6.883 2.572 13.017 1.00 96.94 85 THR A C 1
ATOM 667 O O . THR A 1 85 ? 7.840 3.226 12.597 1.00 96.94 85 THR A O 1
ATOM 670 N N . ALA A 1 86 ? 5.680 3.104 13.220 1.00 97.31 86 ALA A N 1
ATOM 671 C CA . ALA A 1 86 ? 5.384 4.531 13.228 1.00 97.31 86 ALA A CA 1
ATOM 672 C C . ALA A 1 86 ? 5.758 5.196 14.576 1.00 97.31 86 ALA A C 1
ATOM 674 O O . ALA A 1 86 ? 5.513 6.387 14.776 1.00 97.31 86 ALA A O 1
ATOM 675 N N . LYS A 1 87 ? 6.395 4.447 15.485 1.00 97.12 87 LYS A N 1
ATOM 676 C CA . LYS A 1 87 ? 6.761 4.825 16.858 1.00 97.12 87 LYS A CA 1
ATOM 677 C C . LYS A 1 87 ? 5.549 5.258 17.680 1.00 97.12 87 LYS A C 1
ATOM 679 O O . LYS A 1 87 ? 5.657 6.156 18.518 1.00 97.12 87 LYS A O 1
ATOM 684 N N . LEU A 1 88 ? 4.403 4.635 17.412 1.00 96.88 88 LEU A N 1
ATOM 685 C CA . LEU A 1 88 ? 3.183 4.857 18.169 1.00 96.88 88 LEU A CA 1
ATOM 686 C C . LEU A 1 88 ? 3.318 4.221 19.548 1.00 96.88 88 LEU A C 1
ATOM 688 O O . LEU A 1 88 ? 3.958 3.186 19.730 1.00 96.88 88 LEU A O 1
ATOM 692 N N . LYS A 1 89 ? 2.691 4.847 20.530 1.00 96.12 89 LYS A N 1
ATOM 693 C CA . LYS A 1 89 ? 2.680 4.399 21.916 1.00 96.12 89 LYS A CA 1
ATOM 694 C C . LYS A 1 89 ? 1.247 4.114 22.338 1.00 96.12 89 LYS A C 1
ATOM 696 O O . LYS A 1 89 ? 0.305 4.720 21.835 1.00 96.12 89 LYS A O 1
ATOM 701 N N . GLU A 1 90 ? 1.088 3.217 23.305 1.00 95.81 90 GLU A N 1
ATOM 702 C CA . GLU A 1 90 ? -0.212 2.971 23.923 1.00 95.81 90 GLU A CA 1
ATOM 703 C C . GLU A 1 90 ? -0.866 4.287 24.379 1.00 95.81 90 GLU A C 1
ATOM 705 O O . GLU A 1 90 ? -0.228 5.151 24.996 1.00 95.81 90 GLU A O 1
ATOM 710 N N . GLY A 1 91 ? -2.152 4.418 24.060 1.00 94.88 91 GLY A N 1
ATOM 711 C CA . GLY A 1 91 ? -2.968 5.574 24.396 1.00 94.88 91 GLY A CA 1
ATOM 712 C C . GLY A 1 91 ? -2.769 6.781 23.486 1.00 94.88 91 GLY A C 1
ATOM 713 O O . GLY A 1 91 ? -3.407 7.794 23.752 1.00 94.88 91 GLY A O 1
ATOM 714 N N . ASP A 1 92 ? -1.922 6.711 22.453 1.00 96.19 92 ASP A N 1
ATOM 715 C CA . ASP A 1 92 ? -1.897 7.731 21.401 1.00 96.19 92 ASP A CA 1
ATOM 716 C C . ASP A 1 92 ? -3.248 7.775 20.682 1.00 96.19 92 ASP A C 1
ATOM 718 O O . ASP A 1 92 ? -3.838 6.741 20.383 1.00 96.19 92 ASP A O 1
ATOM 722 N N . ILE A 1 93 ? -3.729 8.978 20.396 1.00 97.12 93 ILE A N 1
ATOM 723 C CA . ILE A 1 93 ? -4.996 9.267 19.736 1.00 97.12 93 ILE A CA 1
ATOM 724 C C . ILE A 1 93 ? -4.677 10.118 18.511 1.00 97.12 93 ILE A C 1
ATOM 726 O O . ILE A 1 93 ? -4.238 11.263 18.645 1.00 97.12 93 ILE A O 1
ATOM 730 N N . LEU A 1 94 ? -4.887 9.549 17.325 1.00 97.81 94 LEU A N 1
ATOM 731 C CA . LEU A 1 94 ? -4.640 10.194 16.033 1.00 97.81 94 LEU A CA 1
ATOM 732 C C . LEU A 1 94 ? -5.839 10.016 15.108 1.00 97.81 94 LEU A C 1
ATOM 734 O O . LEU A 1 94 ? -6.603 9.064 15.261 1.00 97.81 94 LEU A O 1
ATOM 738 N N . SER A 1 95 ? -5.992 10.907 14.129 1.00 98.44 95 SER A N 1
ATOM 739 C CA . SER A 1 95 ? -7.021 10.729 13.106 1.00 98.44 95 SER A CA 1
ATOM 740 C C . SER A 1 95 ? -6.712 9.517 12.217 1.00 98.44 95 SER A C 1
ATOM 742 O O . SER A 1 95 ? -5.550 9.123 12.066 1.00 98.44 95 SER A O 1
ATOM 744 N N . VAL A 1 96 ? -7.728 8.933 11.572 1.00 98.38 96 VAL A N 1
ATOM 745 C CA . VAL A 1 96 ? -7.517 7.887 10.551 1.00 98.38 96 VAL A CA 1
ATOM 746 C C . VAL A 1 96 ? -6.581 8.391 9.443 1.00 98.38 96 VAL A C 1
ATOM 748 O O . VAL A 1 96 ? -5.724 7.646 8.971 1.00 98.38 96 VAL A O 1
ATOM 751 N N . TYR A 1 97 ? -6.702 9.663 9.052 1.00 98.75 97 TYR A N 1
ATOM 752 C CA . TYR A 1 97 ? -5.850 10.309 8.052 1.00 98.75 97 TYR A CA 1
ATOM 753 C C . TYR A 1 97 ? -4.368 10.265 8.446 1.00 98.75 97 TYR A C 1
ATOM 755 O O . TYR A 1 97 ? -3.524 9.873 7.636 1.00 98.75 97 TYR A O 1
ATOM 763 N N . ASP A 1 98 ? -4.047 10.612 9.691 1.00 98.56 98 ASP A N 1
ATOM 764 C CA . ASP A 1 98 ? -2.674 10.561 10.197 1.00 98.56 98 ASP A CA 1
ATOM 765 C C . ASP A 1 98 ? -2.200 9.110 10.329 1.00 98.56 98 ASP A C 1
ATOM 767 O O . ASP A 1 98 ? -1.099 8.765 9.903 1.00 98.56 98 ASP A O 1
ATOM 771 N N . MET A 1 99 ? -3.059 8.217 10.823 1.00 98.56 99 MET A N 1
ATOM 772 C CA . MET A 1 99 ? -2.728 6.799 10.962 1.00 98.56 99 MET A CA 1
ATOM 773 C C . MET A 1 99 ? -2.399 6.140 9.612 1.00 98.56 99 MET A C 1
ATOM 775 O O . MET A 1 99 ? -1.488 5.317 9.534 1.00 98.56 99 MET A O 1
ATOM 779 N N . LEU A 1 100 ? -3.069 6.540 8.524 1.00 98.81 100 LEU A N 1
ATOM 780 C CA . LEU A 1 100 ? -2.743 6.091 7.165 1.00 98.81 100 LEU A CA 1
ATOM 781 C C . LEU A 1 100 ? -1.366 6.589 6.688 1.00 98.81 100 LEU A C 1
ATOM 783 O O . LEU A 1 100 ? -0.672 5.860 5.978 1.00 98.81 100 LEU A O 1
ATOM 787 N N . HIS A 1 101 ? -0.912 7.775 7.112 1.00 98.81 101 HIS A N 1
ATOM 788 C CA . HIS A 1 101 ? 0.471 8.206 6.864 1.00 98.81 101 HIS A CA 1
ATOM 789 C C . HIS A 1 101 ? 1.468 7.357 7.665 1.00 98.81 101 HIS A C 1
ATOM 791 O O . HIS A 1 101 ? 2.488 6.937 7.115 1.00 98.81 101 HIS A O 1
ATOM 797 N N . GLY A 1 102 ? 1.158 7.043 8.929 1.00 98.56 102 GLY A N 1
ATOM 798 C CA . GLY A 1 102 ? 1.951 6.128 9.760 1.00 98.56 102 GLY A CA 1
ATOM 799 C C . GLY A 1 102 ? 2.006 4.700 9.199 1.00 98.56 102 GLY A C 1
ATOM 800 O O . GLY A 1 102 ? 3.024 4.016 9.315 1.00 98.56 102 GLY A O 1
ATOM 801 N N . LEU A 1 103 ? 0.948 4.264 8.515 1.00 98.81 103 LEU A N 1
ATOM 802 C CA . LEU A 1 103 ? 0.892 2.988 7.806 1.00 98.81 103 LEU A CA 1
ATOM 803 C C . LEU A 1 103 ? 1.797 2.981 6.566 1.00 98.81 103 LEU A C 1
ATOM 805 O O . LEU A 1 103 ? 2.585 2.052 6.379 1.00 98.81 103 LEU A O 1
ATOM 809 N N . LEU A 1 104 ? 1.660 3.986 5.698 1.00 98.69 104 LEU A N 1
ATOM 810 C CA . LEU A 1 104 ? 2.191 3.932 4.334 1.00 98.69 104 LEU A CA 1
ATOM 811 C C . LEU A 1 104 ? 3.605 4.509 4.203 1.00 98.69 104 LEU A C 1
ATOM 813 O O . LEU A 1 104 ? 4.401 3.952 3.447 1.00 98.69 104 LEU A O 1
ATOM 817 N N . LEU A 1 105 ? 3.959 5.547 4.971 1.00 98.31 105 LEU A N 1
ATOM 818 C CA . LEU A 1 105 ? 5.266 6.204 4.854 1.00 98.31 105 LEU A CA 1
ATOM 819 C C . LEU A 1 105 ? 6.389 5.411 5.551 1.00 98.31 105 LEU A C 1
ATOM 821 O O . LEU A 1 105 ? 7.250 4.871 4.844 1.00 98.31 105 LEU A O 1
ATOM 825 N N . PRO A 1 106 ? 6.389 5.247 6.895 1.00 98.25 106 PRO A N 1
ATOM 826 C CA . PRO A 1 106 ? 7.438 4.509 7.592 1.00 98.25 106 PRO A CA 1
ATOM 827 C C . PRO A 1 106 ? 7.172 2.994 7.596 1.00 98.25 106 PRO A C 1
ATOM 829 O O . PRO A 1 106 ? 7.947 2.236 8.175 1.00 98.25 106 PRO A O 1
ATOM 832 N N . SER A 1 107 ? 6.079 2.534 6.969 1.00 97.88 107 SER A N 1
ATOM 833 C CA . SER A 1 107 ? 5.645 1.133 6.982 1.00 97.88 107 SER A CA 1
ATOM 834 C C . SER A 1 107 ? 5.260 0.615 8.379 1.00 97.88 107 SER A C 1
ATOM 836 O O . SER A 1 107 ? 5.567 -0.531 8.713 1.00 97.88 107 SER A O 1
ATOM 838 N N . GLY A 1 108 ? 4.608 1.434 9.213 1.00 98.38 108 GLY A N 1
ATOM 839 C CA . GLY A 1 108 ? 4.322 1.107 10.614 1.00 98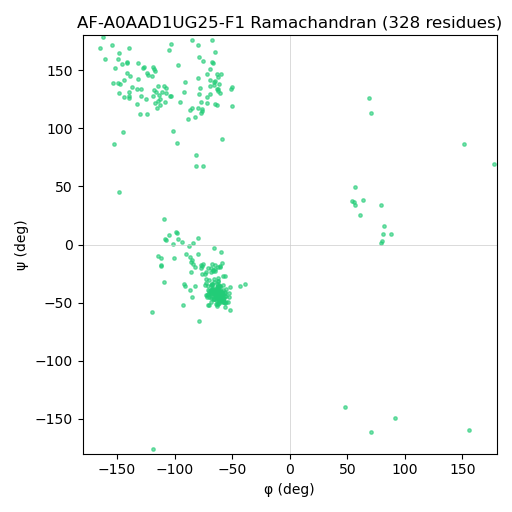.38 108 GLY A CA 1
ATOM 840 C C . GLY A 1 108 ? 3.410 -0.112 10.793 1.00 98.38 108 GLY A C 1
ATOM 841 O O . GLY A 1 108 ? 2.273 -0.133 10.316 1.00 98.38 108 GLY A O 1
ATOM 842 N N . ASN A 1 109 ? 3.906 -1.147 11.473 1.00 98.50 109 ASN A N 1
ATOM 843 C CA . ASN A 1 109 ? 3.138 -2.344 11.830 1.00 98.50 109 ASN A CA 1
ATOM 844 C C . ASN A 1 109 ? 2.145 -2.063 12.966 1.00 98.50 109 ASN A C 1
ATOM 846 O O . ASN A 1 109 ? 1.034 -2.594 12.972 1.00 98.50 109 ASN A O 1
ATOM 850 N N . ASP A 1 110 ? 2.540 -1.191 13.888 1.00 98.44 110 ASP A N 1
ATOM 851 C CA . ASP A 1 110 ? 1.700 -0.599 14.926 1.00 98.44 110 ASP A CA 1
ATOM 852 C C . ASP A 1 110 ? 0.496 0.138 14.322 1.00 98.44 110 ASP A C 1
ATOM 854 O O . ASP A 1 110 ? -0.643 -0.149 14.685 1.00 98.44 110 ASP A O 1
ATOM 858 N N . ALA A 1 111 ? 0.726 0.999 13.326 1.00 98.69 111 ALA A N 1
ATOM 859 C CA . ALA A 1 111 ? -0.339 1.717 12.624 1.00 98.69 111 ALA A CA 1
ATOM 860 C C . ALA A 1 111 ? -1.298 0.767 11.886 1.00 98.69 111 ALA A C 1
ATOM 862 O O . ALA A 1 111 ? -2.517 0.906 11.989 1.00 98.69 111 ALA A O 1
ATOM 863 N N . ALA A 1 112 ? -0.762 -0.241 11.187 1.00 98.75 112 ALA A N 1
ATOM 864 C CA . ALA A 1 112 ? -1.568 -1.268 10.521 1.00 98.75 112 ALA A CA 1
ATOM 865 C C . ALA A 1 112 ? -2.469 -2.032 11.494 1.00 98.75 112 ALA A C 1
ATOM 867 O O . ALA A 1 112 ? -3.630 -2.300 11.193 1.00 98.75 112 ALA A O 1
ATOM 868 N N . THR A 1 113 ? -1.934 -2.366 12.666 1.00 98.56 113 THR A N 1
ATOM 869 C CA . THR A 1 113 ? -2.664 -3.117 13.688 1.00 98.56 113 THR A CA 1
ATOM 870 C C . THR A 1 113 ? -3.731 -2.251 14.345 1.00 98.56 113 THR A C 1
ATOM 872 O O . THR A 1 113 ? -4.863 -2.702 14.472 1.00 98.56 113 THR A O 1
ATOM 875 N N . ALA A 1 114 ? -3.422 -0.995 14.678 1.00 98.44 114 ALA A N 1
ATOM 876 C CA . ALA A 1 114 ? -4.397 -0.060 15.239 1.00 98.44 114 ALA A CA 1
ATOM 877 C C . ALA A 1 114 ? -5.562 0.216 14.268 1.00 98.44 114 ALA A C 1
ATOM 879 O O . ALA A 1 114 ? -6.722 0.228 14.681 1.00 98.44 114 ALA A O 1
ATOM 880 N N . LEU A 1 115 ? -5.272 0.376 12.969 1.00 98.75 115 LEU A N 1
ATOM 881 C CA . LEU A 1 115 ? -6.297 0.482 11.925 1.00 98.75 115 LEU A CA 1
ATOM 882 C C . LEU A 1 115 ? -7.164 -0.779 11.865 1.00 98.75 115 LEU A C 1
ATOM 884 O O . LEU A 1 115 ? -8.389 -0.678 11.881 1.00 98.75 115 LEU A O 1
ATOM 888 N N . ALA A 1 116 ? -6.542 -1.959 11.837 1.00 98.62 116 ALA A N 1
ATOM 889 C CA . ALA A 1 116 ? -7.265 -3.225 11.792 1.00 98.62 116 ALA A CA 1
ATOM 890 C C . ALA A 1 116 ? -8.187 -3.405 13.009 1.00 98.62 116 ALA A C 1
ATOM 892 O O . ALA A 1 116 ? -9.354 -3.746 12.844 1.00 98.62 116 ALA A O 1
ATOM 893 N N . GLU A 1 117 ? -7.696 -3.126 14.221 1.00 97.88 117 GLU A N 1
ATOM 894 C CA . GLU A 1 117 ? -8.491 -3.187 15.452 1.00 97.88 117 GLU A CA 1
ATOM 895 C C . GLU A 1 117 ? -9.703 -2.255 15.399 1.00 97.88 117 GLU A C 1
ATOM 897 O O . GLU A 1 117 ? -10.821 -2.687 15.683 1.00 97.88 117 GLU A O 1
ATOM 902 N N . HIS A 1 118 ? -9.490 -0.992 15.022 1.00 97.50 118 HIS A N 1
ATOM 903 C CA . HIS A 1 118 ? -10.542 0.020 14.986 1.00 97.50 118 HIS A CA 1
ATOM 904 C C . HIS A 1 118 ? -11.629 -0.329 13.960 1.00 97.50 118 HIS A C 1
ATOM 906 O O . HIS A 1 118 ? -12.811 -0.392 14.293 1.00 97.50 118 HIS A O 1
ATOM 912 N N . PHE A 1 119 ? -11.239 -0.633 12.721 1.00 97.19 119 PHE A N 1
ATOM 913 C CA . PHE A 1 119 ? -12.196 -0.919 11.652 1.00 97.19 119 PHE A CA 1
ATOM 914 C C . PHE A 1 119 ? -12.875 -2.290 11.802 1.00 97.19 119 PHE A C 1
ATOM 916 O O . PHE A 1 119 ? -14.015 -2.456 11.365 1.00 97.19 119 PHE A O 1
ATOM 923 N N . ALA A 1 120 ? -12.244 -3.256 12.478 1.00 96.50 120 ALA A N 1
ATOM 924 C CA . ALA A 1 120 ? -12.889 -4.520 12.830 1.00 96.50 120 ALA A CA 1
ATOM 925 C C . ALA A 1 120 ? -14.086 -4.342 13.772 1.00 96.50 120 ALA A C 1
ATOM 927 O O . ALA A 1 120 ? -15.054 -5.091 13.658 1.00 96.50 120 ALA A O 1
ATOM 928 N N . VAL A 1 121 ? -14.054 -3.361 14.684 1.00 93.81 121 VAL A N 1
ATOM 929 C CA . VAL A 1 121 ? -15.211 -3.053 15.544 1.00 93.81 121 VAL A CA 1
ATOM 930 C C . VAL A 1 121 ? -16.402 -2.627 14.688 1.00 93.81 121 VAL A C 1
ATOM 932 O O . VAL A 1 121 ? -17.489 -3.173 14.850 1.00 93.81 121 VAL A O 1
ATOM 935 N N . ILE A 1 122 ? -16.174 -1.749 13.709 1.00 91.94 122 ILE A N 1
ATOM 936 C CA . ILE A 1 122 ? -17.2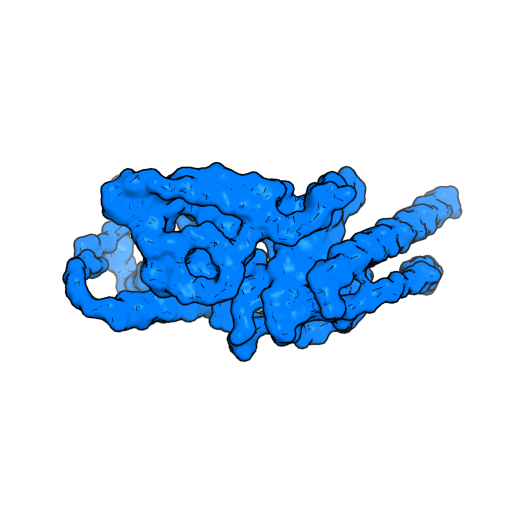10 -1.263 12.785 1.00 91.94 122 ILE A CA 1
ATOM 937 C C . ILE A 1 122 ? -17.804 -2.422 11.971 1.00 91.94 122 ILE A C 1
ATOM 939 O O . ILE A 1 122 ? -19.022 -2.559 11.874 1.00 91.94 122 ILE A O 1
ATOM 943 N N . ILE A 1 123 ? -16.951 -3.305 11.433 1.00 91.50 123 ILE A N 1
ATOM 944 C CA . ILE A 1 123 ? -17.386 -4.521 10.722 1.00 91.50 123 ILE A CA 1
ATOM 945 C C . ILE A 1 123 ? -18.245 -5.407 11.633 1.00 91.50 123 ILE A C 1
ATOM 947 O O . ILE A 1 123 ? -19.287 -5.911 11.211 1.00 91.50 123 ILE A O 1
ATOM 951 N N . LYS A 1 124 ? -17.801 -5.628 12.875 1.00 91.38 124 LYS A N 1
ATOM 952 C CA . LYS A 1 124 ? -18.506 -6.478 13.839 1.00 91.38 124 LYS A CA 1
ATOM 953 C C . LYS A 1 124 ? -19.903 -5.933 14.129 1.00 91.38 124 LYS A C 1
ATOM 955 O O . LYS A 1 124 ? -20.866 -6.690 14.055 1.00 91.38 124 LYS A O 1
ATOM 960 N N . GLU A 1 125 ? -20.007 -4.637 14.407 1.00 87.38 125 GLU A N 1
ATOM 961 C CA . GLU A 1 125 ? -21.279 -3.967 14.686 1.00 87.38 125 GLU A CA 1
ATOM 962 C C . GLU A 1 125 ? -22.238 -4.022 13.488 1.00 87.38 125 GLU A C 1
ATOM 964 O O . GLU A 1 125 ? -23.433 -4.254 13.666 1.00 87.38 125 GLU A O 1
ATOM 969 N N . ASP A 1 126 ? -21.737 -3.858 12.261 1.00 86.75 126 ASP A N 1
ATOM 970 C CA . ASP A 1 126 ? -22.550 -3.980 11.044 1.00 86.75 126 ASP A CA 1
ATOM 971 C C . ASP A 1 126 ? -23.089 -5.406 10.844 1.00 86.75 126 ASP A C 1
ATOM 973 O O . ASP A 1 126 ? -24.278 -5.589 10.576 1.00 86.75 126 ASP A O 1
ATOM 977 N N . ARG A 1 127 ? -22.248 -6.431 11.049 1.00 88.62 127 ARG A N 1
ATOM 978 C CA . ARG A 1 127 ? -22.677 -7.840 10.987 1.00 88.62 127 ARG A CA 1
ATOM 979 C C . ARG A 1 127 ? -23.735 -8.159 12.047 1.00 88.62 127 ARG A C 1
ATOM 981 O O . ARG A 1 127 ? -24.705 -8.853 11.753 1.00 88.62 127 ARG A O 1
ATOM 988 N N . GLU A 1 128 ? -23.570 -7.653 13.268 1.00 84.62 128 GLU A N 1
ATOM 989 C CA . GLU A 1 128 ? -24.545 -7.829 14.353 1.00 84.62 128 GLU A CA 1
ATOM 990 C C . GLU A 1 128 ? -25.887 -7.165 14.022 1.00 84.62 128 GLU A C 1
ATOM 992 O O . GLU A 1 128 ? -26.936 -7.797 14.166 1.00 84.62 128 GLU A O 1
ATOM 997 N N . LYS A 1 129 ? -25.866 -5.934 13.495 1.00 79.06 129 LYS A N 1
ATOM 998 C CA . LYS A 1 129 ? -27.076 -5.232 13.038 1.00 79.06 129 LYS A CA 1
ATOM 999 C C . LYS A 1 129 ? -27.798 -6.000 11.930 1.00 79.06 129 LYS A C 1
ATOM 1001 O O . LYS A 1 129 ? -29.017 -6.161 11.995 1.00 79.06 129 LYS A O 1
ATOM 1006 N N . GLN A 1 130 ? -27.064 -6.521 10.946 1.00 80.75 130 GLN A N 1
ATOM 1007 C CA . GLN A 1 130 ? -27.635 -7.335 9.866 1.00 80.75 130 GLN A CA 1
ATOM 1008 C C . GLN A 1 130 ? -28.251 -8.637 10.391 1.00 80.75 130 GLN A C 1
ATOM 1010 O O . GLN A 1 130 ? -29.344 -9.005 9.967 1.00 80.75 130 GLN A O 1
ATOM 1015 N N . ALA A 1 131 ? -27.598 -9.303 11.347 1.00 79.06 131 ALA A N 1
ATOM 1016 C CA . ALA A 1 131 ? -28.104 -10.532 11.956 1.00 79.06 131 ALA A CA 1
ATOM 1017 C C . ALA A 1 131 ? -29.368 -10.310 12.806 1.00 79.06 131 ALA A C 1
ATOM 1019 O O . ALA A 1 131 ? -30.240 -11.176 12.851 1.00 79.06 131 ALA A O 1
ATOM 1020 N N . ILE A 1 132 ? -29.485 -9.166 13.488 1.00 77.06 132 ILE A N 1
ATOM 1021 C CA . ILE A 1 132 ? -30.702 -8.803 14.230 1.00 77.06 132 ILE A CA 1
ATOM 1022 C C . ILE A 1 132 ? -31.840 -8.488 13.252 1.00 77.06 132 ILE A C 1
ATOM 1024 O O . ILE A 1 132 ? -32.947 -8.996 13.422 1.00 77.06 132 ILE A O 1
ATOM 1028 N N . SER A 1 133 ? -31.552 -7.707 12.205 1.00 70.00 133 SER A N 1
ATOM 1029 C CA . SER A 1 133 ? -32.524 -7.352 11.164 1.00 70.00 133 SER A CA 1
ATOM 1030 C C . SER A 1 133 ? -33.082 -8.589 10.446 1.00 70.00 133 SER A C 1
ATOM 1032 O O . SER A 1 133 ? -34.290 -8.696 10.247 1.00 70.00 133 SER A O 1
ATOM 1034 N N . SER A 1 134 ? -32.229 -9.576 10.143 1.00 68.88 134 SER A N 1
ATOM 1035 C CA . SER A 1 134 ? -32.654 -10.824 9.497 1.00 68.88 134 SER A CA 1
ATOM 1036 C C . SER A 1 134 ? -33.440 -11.763 10.417 1.00 68.88 134 SER A C 1
ATOM 1038 O O . SER A 1 134 ? -34.299 -12.499 9.939 1.00 68.88 134 SER A O 1
ATOM 1040 N N . LYS A 1 135 ? -33.186 -11.737 11.733 1.00 71.00 135 LYS A N 1
ATOM 1041 C CA . LYS A 1 135 ? -33.889 -12.583 12.712 1.00 71.00 135 LYS A CA 1
ATOM 1042 C C . LYS A 1 135 ? -35.209 -11.997 13.210 1.00 71.00 135 LYS A C 1
ATOM 1044 O O . LYS A 1 135 ? -36.044 -12.762 13.685 1.00 71.00 135 LYS A O 1
ATOM 1049 N N . ASN A 1 136 ? -35.409 -10.676 13.160 1.00 54.41 136 ASN A N 1
ATOM 1050 C CA . ASN A 1 136 ? -36.640 -10.064 13.669 1.00 54.41 136 ASN A CA 1
ATOM 1051 C C . ASN A 1 136 ? -36.988 -8.726 12.970 1.00 54.41 136 ASN A C 1
ATOM 1053 O O . ASN A 1 136 ? -36.675 -7.651 13.493 1.00 54.41 136 ASN A O 1
ATOM 1057 N N . PRO A 1 137 ? -37.696 -8.754 11.821 1.00 56.72 137 PRO A N 1
ATOM 1058 C CA . PRO A 1 137 ? -37.964 -7.565 10.997 1.00 56.72 137 PRO A CA 1
ATOM 1059 C C . PRO A 1 137 ? -38.759 -6.450 11.701 1.00 56.72 137 PRO A C 1
ATOM 1061 O O . PRO A 1 137 ? -38.755 -5.309 11.253 1.00 56.72 137 PRO A O 1
ATOM 1064 N N . ARG A 1 138 ? -39.456 -6.757 12.807 1.00 52.50 138 ARG A N 1
ATOM 1065 C CA . ARG A 1 138 ? -40.313 -5.810 13.548 1.00 52.50 138 ARG A CA 1
ATOM 1066 C C . ARG A 1 138 ? -39.576 -4.962 14.599 1.00 52.50 138 ARG A C 1
ATOM 1068 O O . ARG A 1 138 ? -40.140 -3.967 15.050 1.00 52.50 138 ARG A O 1
ATOM 1075 N N . LEU A 1 139 ? -38.350 -5.332 14.989 1.00 45.84 139 LEU A N 1
ATOM 1076 C CA . LEU A 1 139 ? -37.511 -4.572 15.940 1.00 45.84 139 LEU A CA 1
ATOM 1077 C C . LEU A 1 139 ? -36.610 -3.536 15.250 1.00 45.84 139 LEU A C 1
ATOM 1079 O O . LEU A 1 139 ? -35.989 -2.705 15.906 1.00 45.84 139 LEU A O 1
ATOM 1083 N N . ALA A 1 140 ? -36.565 -3.562 13.922 1.00 46.53 140 ALA A N 1
ATOM 1084 C CA . ALA A 1 140 ? -35.878 -2.594 13.093 1.00 46.53 140 ALA A CA 1
ATOM 1085 C C . ALA A 1 140 ? -36.775 -1.346 12.927 1.00 46.53 140 ALA A C 1
ATOM 1087 O O . ALA A 1 140 ? -37.415 -1.168 11.894 1.00 46.53 140 ALA A O 1
ATOM 1088 N N . LYS A 1 141 ? -36.853 -0.480 13.947 1.00 48.81 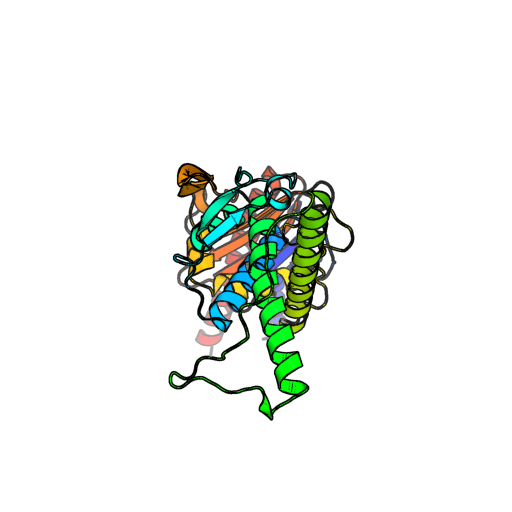141 LYS A N 1
ATOM 1089 C CA . LYS A 1 141 ? -37.507 0.835 13.825 1.00 48.81 141 LYS A CA 1
ATOM 1090 C C . LYS A 1 141 ? -36.469 1.955 13.811 1.00 48.81 141 LYS A C 1
ATOM 1092 O O . LYS A 1 141 ? -35.582 2.004 14.660 1.00 48.81 141 LYS A O 1
ATOM 1097 N N . GLN A 1 142 ? -36.594 2.842 12.830 1.00 45.66 142 GLN A N 1
ATOM 1098 C CA . GLN A 1 142 ? -35.888 4.118 12.805 1.00 45.66 142 GLN A CA 1
ATOM 1099 C C . GLN A 1 142 ? -36.615 5.113 13.715 1.00 45.66 142 GLN A C 1
ATOM 1101 O O . GLN A 1 142 ? -37.847 5.102 13.786 1.00 45.66 142 GLN A O 1
ATOM 1106 N N . ASN A 1 143 ? -35.867 5.966 14.414 1.00 53.66 143 ASN A N 1
ATOM 1107 C CA . ASN A 1 143 ? -36.444 7.089 15.143 1.00 53.66 143 ASN A CA 1
ATOM 1108 C C . ASN A 1 143 ? -37.020 8.132 14.167 1.00 53.66 143 ASN A C 1
ATOM 1110 O O . ASN A 1 143 ? -36.879 8.027 12.947 1.00 53.66 143 ASN A O 1
ATOM 1114 N N . SER A 1 144 ? -37.649 9.178 14.702 1.00 44.50 144 SER A N 1
ATOM 1115 C CA . SER A 1 144 ? -38.262 10.264 13.921 1.00 44.50 144 SER A CA 1
ATOM 1116 C C . SER A 1 144 ? -37.289 11.041 13.017 1.00 44.50 144 SER A C 1
ATOM 1118 O O . SER A 1 144 ? -37.732 11.869 12.225 1.00 44.50 144 SER A O 1
ATOM 1120 N N . LYS A 1 145 ? -35.979 10.772 13.105 1.00 47.12 145 LYS A N 1
ATOM 1121 C CA . LYS A 1 145 ? -34.920 11.336 12.257 1.00 47.12 145 LYS A CA 1
ATOM 1122 C C . LYS A 1 145 ? -34.338 10.334 11.247 1.00 47.12 145 LYS A C 1
ATOM 1124 O O . LYS A 1 145 ? -33.398 10.681 10.538 1.00 47.12 145 LYS A O 1
ATOM 1129 N N . GLY A 1 146 ? -34.865 9.109 11.166 1.00 40.91 146 GLY A N 1
ATOM 1130 C CA . GLY A 1 146 ? -34.346 8.062 10.276 1.00 40.91 146 GLY A CA 1
ATOM 1131 C C . GLY A 1 146 ? -33.125 7.313 10.827 1.00 40.91 146 GLY A C 1
ATOM 1132 O O . GLY A 1 146 ? -32.494 6.544 10.102 1.00 40.91 146 GLY A O 1
ATOM 1133 N N . GLU A 1 147 ? -32.763 7.520 12.096 1.00 40.72 147 GLU A N 1
ATOM 1134 C CA . GLU A 1 147 ? -31.620 6.859 12.729 1.00 40.72 147 GLU A CA 1
ATOM 1135 C C . GLU A 1 147 ? -32.064 5.558 13.400 1.00 40.72 147 GLU A C 1
ATOM 1137 O O . GLU A 1 147 ? -33.120 5.479 14.027 1.00 40.72 147 GLU A O 1
ATOM 1142 N N . TRP A 1 148 ? -31.247 4.518 13.286 1.00 46.53 148 TRP A N 1
ATOM 1143 C CA . TRP A 1 148 ? -31.520 3.240 13.932 1.00 46.53 148 TRP A CA 1
ATOM 1144 C C . TRP A 1 148 ? -31.219 3.321 15.434 1.00 46.53 148 TRP A C 1
ATOM 1146 O O . TRP A 1 148 ? -30.055 3.453 15.819 1.00 46.53 148 TRP A O 1
ATOM 1156 N N . GLU A 1 149 ? -32.239 3.196 16.286 1.00 39.25 149 GLU A N 1
ATOM 1157 C CA . GLU A 1 149 ? -32.047 3.094 17.735 1.00 39.25 149 GLU A CA 1
ATOM 1158 C C . GLU A 1 149 ? -31.700 1.656 18.131 1.00 39.25 149 GLU A C 1
ATOM 1160 O O . GLU A 1 149 ? -32.529 0.751 18.086 1.00 39.25 149 GLU A O 1
ATOM 1165 N N . PHE A 1 150 ? -30.452 1.446 18.547 1.00 45.94 150 PHE A N 1
ATOM 1166 C CA . PHE A 1 150 ? -30.023 0.228 19.227 1.00 45.94 150 PHE A CA 1
ATOM 1167 C C . PHE A 1 150 ? -29.649 0.584 20.666 1.00 45.94 150 PHE A C 1
ATOM 1169 O O . PHE A 1 150 ? -28.877 1.517 20.896 1.00 45.94 150 PHE A O 1
ATOM 1176 N N . ASN A 1 151 ? -30.214 -0.148 21.632 1.00 34.69 151 ASN A N 1
ATOM 1177 C CA . ASN A 1 151 ? -30.017 0.095 23.059 1.00 34.69 151 ASN A CA 1
ATOM 1178 C C . ASN A 1 151 ? -28.525 0.214 23.406 1.00 34.69 151 ASN A C 1
ATOM 1180 O O . ASN A 1 151 ? -27.732 -0.711 23.226 1.00 34.69 151 ASN A O 1
ATOM 1184 N N . LYS A 1 152 ? -28.162 1.384 23.928 1.00 36.44 152 LYS A N 1
ATOM 1185 C CA . LYS A 1 152 ? -26.815 1.795 24.326 1.00 36.44 152 LYS A CA 1
ATOM 1186 C C . LYS A 1 152 ? -26.443 1.112 25.647 1.00 36.44 152 LYS A C 1
ATOM 1188 O O . LYS A 1 152 ? -26.379 1.762 26.682 1.00 36.44 152 LYS A O 1
ATOM 1193 N N . MET A 1 153 ? -26.279 -0.211 25.647 1.00 30.39 153 MET A N 1
ATOM 1194 C CA . MET A 1 153 ? -26.079 -0.955 26.895 1.00 30.39 153 MET A CA 1
ATOM 1195 C C . MET A 1 153 ? -25.199 -2.198 26.763 1.00 30.39 153 MET A C 1
ATOM 1197 O O . MET A 1 153 ? -25.513 -3.230 27.330 1.00 30.39 153 MET A O 1
ATOM 1201 N N . ILE A 1 154 ? -24.060 -2.117 26.077 1.00 36.38 154 ILE A N 1
ATOM 1202 C CA . ILE A 1 154 ? -22.931 -3.023 26.338 1.00 36.38 154 ILE A CA 1
ATOM 1203 C C . ILE A 1 154 ? -21.671 -2.202 26.127 1.00 36.38 154 ILE A C 1
ATOM 1205 O O . ILE A 1 154 ? -21.313 -2.001 24.987 1.00 36.38 154 ILE A O 1
ATOM 1209 N N . TYR A 1 155 ? -21.073 -1.656 27.187 1.00 34.91 155 TYR A N 1
ATOM 1210 C CA . TYR A 1 155 ? -19.620 -1.551 27.429 1.00 34.91 155 TYR A CA 1
ATOM 1211 C C . TYR A 1 155 ? -19.413 -0.780 28.744 1.00 34.91 155 TYR A C 1
ATOM 1213 O O . TYR A 1 155 ? -18.955 0.361 28.780 1.00 34.91 155 TYR A O 1
ATOM 1221 N N . GLY A 1 156 ? -19.786 -1.438 29.846 1.00 26.31 156 GLY A N 1
ATOM 1222 C CA . GLY A 1 156 ? -19.321 -1.089 31.185 1.00 26.31 156 GLY A CA 1
ATOM 1223 C C . GLY A 1 156 ? -17.829 -1.404 31.349 1.00 26.31 156 GLY A C 1
ATOM 1224 O O . GLY A 1 156 ? -17.278 -2.280 30.680 1.00 26.31 156 GLY A O 1
ATOM 1225 N N . HIS A 1 157 ? -17.185 -0.623 32.209 1.00 31.12 157 HIS A N 1
ATOM 1226 C CA . HIS A 1 157 ? -15.759 -0.621 32.522 1.00 31.12 157 HIS A CA 1
ATOM 1227 C C . HIS A 1 157 ? -15.229 -1.910 33.197 1.00 31.12 157 HIS A C 1
ATOM 1229 O O . HIS A 1 157 ? -15.991 -2.707 33.728 1.00 31.12 157 HIS A O 1
ATOM 1235 N N . SER A 1 158 ? -13.884 -1.990 33.193 1.00 30.20 158 SER A N 1
ATOM 1236 C CA . SER A 1 158 ? -12.935 -2.706 34.082 1.00 30.20 158 SER A CA 1
ATOM 1237 C C . SER A 1 158 ? -12.847 -4.251 34.079 1.00 30.20 158 SER A C 1
ATOM 1239 O O . SER A 1 158 ? -13.805 -4.973 34.316 1.00 30.20 158 SER A O 1
ATOM 1241 N N . GLY A 1 159 ? -11.616 -4.768 33.876 1.00 24.89 159 GLY A N 1
ATOM 1242 C CA . GLY A 1 159 ? -11.251 -6.165 34.174 1.00 24.89 159 GLY A CA 1
ATOM 1243 C C . GLY A 1 159 ? -10.132 -6.812 33.329 1.00 24.89 159 GLY A C 1
ATOM 1244 O O . GLY A 1 159 ? -10.427 -7.542 32.389 1.00 24.89 159 GLY A O 1
ATOM 1245 N N . ILE A 1 160 ? -8.874 -6.615 33.759 1.00 30.39 160 ILE A N 1
ATOM 1246 C CA . ILE A 1 160 ? -7.684 -7.501 33.640 1.00 30.39 160 ILE A CA 1
ATOM 1247 C C . ILE A 1 160 ? -7.060 -7.692 32.232 1.00 30.39 160 ILE A C 1
ATOM 1249 O O . ILE A 1 160 ? -7.620 -8.329 31.341 1.00 30.39 160 ILE A O 1
ATOM 1253 N N . ASP A 1 161 ? -5.834 -7.173 32.078 1.00 45.88 161 ASP A N 1
ATOM 1254 C CA . ASP A 1 161 ? -5.000 -7.013 30.866 1.00 45.88 161 ASP A CA 1
ATOM 1255 C C . ASP A 1 161 ? -5.020 -8.149 29.822 1.00 45.88 161 ASP A C 1
ATOM 1257 O O . ASP A 1 161 ? -4.990 -7.873 28.619 1.00 45.88 161 ASP A O 1
ATOM 1261 N N . ASN A 1 162 ? -5.149 -9.414 30.232 1.00 41.38 162 ASN A N 1
ATOM 1262 C CA . ASN A 1 162 ? -5.224 -10.541 29.294 1.00 41.38 162 ASN A CA 1
ATOM 1263 C C . ASN A 1 162 ? -6.515 -10.553 28.456 1.00 41.38 162 ASN A C 1
ATOM 1265 O O . ASN A 1 162 ? -6.473 -10.903 27.276 1.00 41.38 162 ASN A O 1
ATOM 1269 N N . LYS A 1 163 ? -7.659 -10.113 29.001 1.00 51.59 163 LYS A N 1
ATOM 1270 C CA . LYS A 1 163 ? -8.925 -10.060 28.242 1.00 51.59 163 LYS A CA 1
ATOM 1271 C C . LYS A 1 163 ? -8.885 -9.006 27.134 1.00 51.59 163 LYS A C 1
ATOM 1273 O O . LYS A 1 163 ? -9.437 -9.228 26.057 1.00 51.59 163 LYS A O 1
ATOM 1278 N N . LYS A 1 164 ? -8.199 -7.880 27.367 1.00 59.66 164 LYS A N 1
ATOM 1279 C CA . LYS A 1 164 ? -8.024 -6.820 26.361 1.00 59.66 164 LYS A CA 1
ATOM 1280 C C . LYS A 1 164 ? -7.136 -7.287 25.207 1.00 59.66 164 LYS A C 1
ATOM 1282 O O . LYS A 1 164 ? -7.516 -7.110 24.056 1.00 59.66 164 LYS A O 1
ATOM 12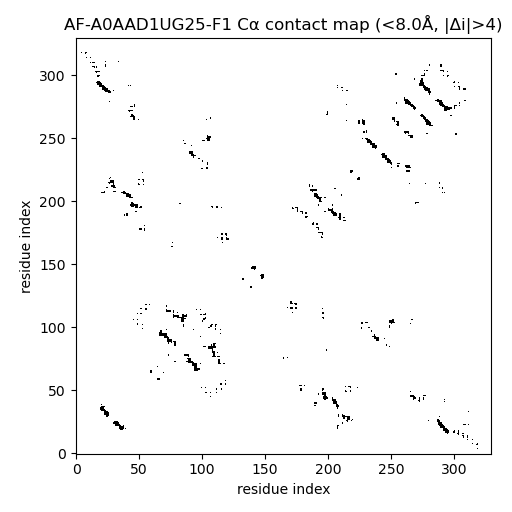87 N N . ALA A 1 165 ? -6.020 -7.956 25.501 1.00 54.44 165 ALA A N 1
ATOM 1288 C CA . ALA A 1 165 ? -5.129 -8.496 24.471 1.00 54.44 165 ALA A CA 1
ATOM 1289 C C . ALA A 1 165 ? -5.796 -9.597 23.620 1.00 54.44 165 ALA A C 1
ATOM 1291 O O . ALA A 1 165 ? -5.638 -9.617 22.399 1.00 54.44 165 ALA A O 1
ATOM 1292 N N . VAL A 1 166 ? -6.586 -10.486 24.236 1.00 61.03 166 VAL A N 1
ATOM 1293 C CA . VAL A 1 166 ? -7.375 -11.499 23.507 1.00 61.03 166 VAL A CA 1
ATOM 1294 C C . VAL A 1 166 ? -8.445 -10.838 22.627 1.00 61.03 166 VAL A C 1
ATOM 1296 O O . VAL A 1 166 ? -8.611 -11.228 21.471 1.00 61.03 166 VAL A O 1
ATOM 1299 N N . LYS A 1 167 ? -9.118 -9.789 23.122 1.00 81.38 167 LYS A N 1
ATOM 1300 C CA . LYS A 1 167 ? -10.077 -8.995 22.333 1.00 81.38 167 LYS A CA 1
ATOM 1301 C C . LYS A 1 167 ? -9.409 -8.363 21.104 1.00 81.38 167 LYS A C 1
ATOM 1303 O O . LYS A 1 167 ? -9.934 -8.503 20.004 1.00 81.38 167 LYS A O 1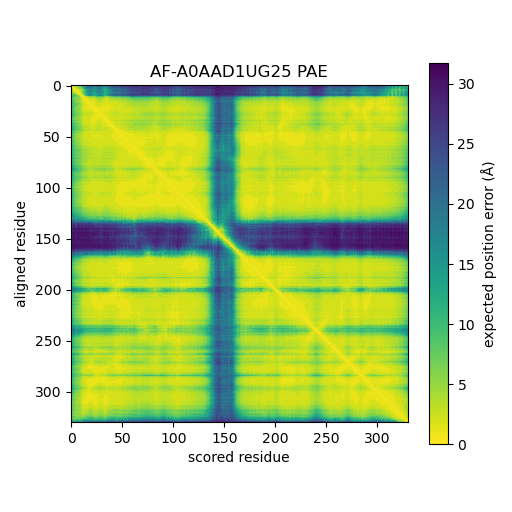
ATOM 1308 N N . SER A 1 168 ? -8.243 -7.744 21.279 1.00 82.00 168 SER A N 1
ATOM 1309 C CA . SER A 1 168 ? -7.430 -7.168 20.200 1.00 82.00 168 SER A CA 1
ATOM 1310 C C . SER A 1 168 ? -7.062 -8.185 19.118 1.00 82.00 168 SER A C 1
ATOM 1312 O O . SER A 1 168 ? -7.315 -7.955 17.937 1.00 82.00 168 SER A O 1
ATOM 1314 N N . ARG A 1 169 ? -6.544 -9.358 19.505 1.00 85.62 169 ARG A N 1
ATOM 1315 C CA . ARG A 1 169 ? -6.194 -10.428 18.551 1.00 85.62 169 ARG A CA 1
ATOM 1316 C C . ARG A 1 169 ? -7.398 -10.901 17.734 1.00 85.62 169 ARG A C 1
ATOM 1318 O O . ARG A 1 169 ? -7.274 -11.100 16.528 1.00 85.62 169 ARG A O 1
ATOM 1325 N N . ASN A 1 170 ? -8.562 -11.042 18.367 1.00 91.94 170 ASN A N 1
ATOM 1326 C CA . ASN A 1 170 ? -9.787 -11.452 17.679 1.00 91.94 170 ASN A CA 1
ATOM 1327 C C . ASN A 1 170 ? -10.281 -10.390 16.685 1.00 91.94 170 ASN A C 1
ATOM 1329 O O . ASN A 1 170 ? -10.738 -10.743 15.600 1.00 91.94 170 ASN A O 1
ATOM 1333 N N . LEU A 1 171 ? -10.157 -9.102 17.022 1.00 94.25 171 LEU A N 1
ATOM 1334 C CA . LEU A 1 171 ? -10.478 -8.006 16.103 1.00 94.25 171 LEU A CA 1
ATOM 1335 C C . LEU A 1 171 ? -9.547 -8.005 14.885 1.00 94.25 171 LEU A C 1
ATOM 1337 O O . LEU A 1 171 ? -10.018 -7.921 13.756 1.00 94.25 171 LEU A O 1
ATOM 1341 N N . VAL A 1 172 ? -8.240 -8.187 15.091 1.00 96.06 172 VAL A N 1
ATOM 1342 C CA . VAL A 1 172 ? -7.288 -8.292 13.975 1.00 96.06 172 VAL A CA 1
ATOM 1343 C C . VAL A 1 172 ? -7.608 -9.492 13.086 1.00 96.06 172 VAL A C 1
ATOM 1345 O O . VAL A 1 172 ? -7.607 -9.353 11.867 1.00 96.06 172 VAL A O 1
ATOM 1348 N N . LYS A 1 173 ? -7.952 -10.648 13.668 1.00 95.94 173 LYS A N 1
ATOM 1349 C CA . LYS A 1 173 ? -8.386 -11.820 12.895 1.00 95.94 173 LYS A CA 1
ATOM 1350 C C . LYS A 1 173 ? -9.620 -11.512 12.040 1.00 95.94 173 LYS A C 1
ATOM 1352 O O . LYS A 1 173 ? -9.619 -11.822 10.853 1.00 95.94 173 LYS A O 1
ATOM 1357 N N . LEU A 1 174 ? -10.628 -10.851 12.611 1.00 96.81 174 LEU A N 1
ATOM 1358 C CA . LEU A 1 174 ? -11.826 -10.425 11.882 1.00 96.81 174 LEU A CA 1
ATOM 1359 C C . LEU A 1 174 ? -11.488 -9.484 10.713 1.00 96.81 174 LEU A C 1
ATOM 1361 O O . LEU A 1 174 ? -12.063 -9.608 9.634 1.00 96.81 174 LEU A O 1
ATOM 1365 N N . PHE A 1 175 ? -10.545 -8.561 10.907 1.00 98.31 175 PHE A N 1
ATOM 1366 C CA . PHE A 1 175 ? -10.081 -7.685 9.833 1.00 98.31 175 PHE A CA 1
ATOM 1367 C C . PHE A 1 175 ? -9.375 -8.471 8.719 1.00 98.31 175 PHE A C 1
ATOM 1369 O O . PHE A 1 175 ? -9.642 -8.240 7.544 1.00 98.31 175 PHE A O 1
ATOM 1376 N N . VAL A 1 176 ? -8.517 -9.434 9.071 1.00 98.25 176 VAL A N 1
ATOM 1377 C CA . VAL A 1 176 ? -7.823 -10.304 8.104 1.00 98.25 176 VAL A CA 1
ATOM 1378 C C . VAL A 1 176 ? -8.809 -11.165 7.307 1.00 98.25 176 VAL A C 1
ATOM 1380 O O . VAL A 1 176 ? -8.634 -11.338 6.103 1.00 98.25 176 VAL A O 1
ATOM 1383 N N . GLU A 1 177 ? -9.884 -11.655 7.928 1.00 97.94 177 GLU A N 1
ATOM 1384 C CA . GLU A 1 177 ? -10.970 -12.332 7.204 1.00 97.94 177 GLU A CA 1
ATOM 1385 C C . GLU A 1 177 ? -11.588 -11.420 6.132 1.00 97.94 177 GLU A C 1
ATOM 1387 O O . GLU A 1 177 ? -11.822 -11.863 5.010 1.00 97.94 177 GLU A O 1
ATOM 1392 N N . GLU A 1 178 ? -11.815 -10.141 6.440 1.00 98.12 178 GLU A N 1
ATOM 1393 C CA . GLU A 1 178 ? -12.308 -9.165 5.459 1.00 98.12 178 GLU A CA 1
ATOM 1394 C C . GLU A 1 178 ? -11.265 -8.794 4.394 1.00 98.12 178 GLU A C 1
ATOM 1396 O O . GLU A 1 178 ? -11.640 -8.544 3.247 1.00 98.12 178 GLU A O 1
ATOM 1401 N N . MET A 1 179 ? -9.966 -8.817 4.716 1.00 98.62 179 MET A N 1
ATOM 1402 C CA . MET A 1 179 ? -8.902 -8.676 3.711 1.00 98.62 179 MET A CA 1
ATOM 1403 C C . MET A 1 179 ? -8.957 -9.820 2.693 1.00 98.62 179 MET A C 1
ATOM 1405 O O . MET A 1 179 ? -8.937 -9.567 1.492 1.00 98.62 179 MET A O 1
ATOM 1409 N N . ASN A 1 180 ? -9.091 -11.066 3.155 1.00 98.50 180 ASN A N 1
ATOM 1410 C CA . ASN A 1 180 ? -9.170 -12.237 2.278 1.00 98.50 180 ASN A CA 1
ATOM 1411 C C . ASN A 1 180 ? -10.471 -12.270 1.465 1.00 98.50 180 ASN A C 1
ATOM 1413 O O . ASN A 1 180 ? -10.438 -12.555 0.272 1.00 98.50 180 ASN A O 1
ATOM 1417 N N . LYS A 1 181 ? -11.616 -11.897 2.053 1.00 98.00 181 LYS A N 1
ATOM 1418 C CA . LYS A 1 181 ? -12.855 -11.714 1.276 1.00 98.00 181 LYS A CA 1
ATOM 1419 C C . LYS A 1 181 ? -12.708 -10.628 0.218 1.00 98.00 181 LYS A C 1
ATOM 1421 O O . LYS A 1 181 ? -13.204 -10.783 -0.890 1.00 98.00 181 LYS A O 1
ATOM 1426 N N . THR A 1 182 ? -12.029 -9.532 0.553 1.00 98.25 182 THR A N 1
ATOM 1427 C CA . THR A 1 182 ? -11.754 -8.457 -0.403 1.00 98.25 182 THR A CA 1
ATOM 1428 C C . THR A 1 182 ? -10.851 -8.935 -1.533 1.00 98.25 182 THR A C 1
ATOM 1430 O O . THR A 1 182 ? -11.124 -8.578 -2.670 1.00 98.25 182 THR A O 1
ATOM 1433 N N . ALA A 1 183 ? -9.848 -9.771 -1.252 1.00 98.06 183 ALA A N 1
ATOM 1434 C CA . ALA A 1 183 ? -9.018 -10.394 -2.283 1.00 98.06 183 ALA A CA 1
ATOM 1435 C C . ALA A 1 183 ? -9.868 -11.215 -3.267 1.00 98.06 183 ALA A C 1
ATOM 1437 O O . ALA A 1 183 ? -9.789 -10.995 -4.469 1.00 98.06 183 ALA A O 1
ATOM 1438 N N . VAL A 1 184 ? -10.764 -12.070 -2.760 1.00 97.81 184 VAL A N 1
ATOM 1439 C CA . VAL A 1 184 ? -11.688 -12.854 -3.603 1.00 97.81 184 VAL A CA 1
ATOM 1440 C C . VAL A 1 184 ? -12.603 -11.954 -4.439 1.00 97.81 184 VAL A C 1
ATOM 1442 O O . VAL A 1 184 ? -12.792 -12.211 -5.620 1.00 97.81 184 VAL A O 1
ATOM 1445 N N . LEU A 1 185 ? -13.144 -10.879 -3.854 1.00 97.38 185 LEU A N 1
ATOM 1446 C CA . LEU A 1 185 ? -13.991 -9.912 -4.570 1.00 97.38 185 LEU A CA 1
ATOM 1447 C C . LEU A 1 185 ? -13.251 -9.132 -5.665 1.00 97.38 185 LEU A C 1
ATOM 1449 O O . LEU A 1 185 ? -13.901 -8.554 -6.528 1.00 97.38 185 LEU A O 1
ATOM 1453 N N . LEU A 1 186 ? -11.925 -9.056 -5.581 1.00 96.88 186 LEU A N 1
ATOM 1454 C CA . LEU A 1 186 ? -11.058 -8.441 -6.582 1.00 96.88 186 LEU A CA 1
ATOM 1455 C C . LEU A 1 186 ? -10.433 -9.483 -7.517 1.00 96.88 186 LEU A C 1
ATOM 1457 O O . LEU A 1 186 ? -9.506 -9.141 -8.239 1.00 96.88 186 LEU A O 1
ATOM 1461 N N . GLU A 1 187 ? -10.890 -10.738 -7.464 1.00 97.19 187 GLU A N 1
ATOM 1462 C CA . GLU A 1 187 ? -10.381 -11.836 -8.300 1.00 97.19 187 GLU A CA 1
ATOM 1463 C C . GLU A 1 187 ? -8.884 -12.135 -8.073 1.00 97.19 187 GLU A C 1
ATOM 1465 O O . GLU A 1 187 ? -8.197 -12.719 -8.906 1.00 97.19 187 GLU A O 1
ATOM 1470 N N . MET A 1 188 ? -8.371 -11.797 -6.885 1.00 97.56 188 MET A N 1
ATOM 1471 C CA . MET A 1 188 ? -6.995 -12.073 -6.462 1.00 97.56 188 MET A CA 1
ATOM 1472 C C . MET A 1 188 ? -6.867 -13.516 -5.950 1.00 97.56 188 MET A C 1
ATOM 1474 O O . MET A 1 188 ? -6.710 -13.769 -4.750 1.00 97.56 188 MET A O 1
ATOM 1478 N N . HIS A 1 189 ? -7.017 -14.482 -6.854 1.00 93.62 189 HIS A N 1
ATOM 1479 C CA . HIS A 1 189 ? -7.195 -15.898 -6.514 1.00 93.62 189 HIS A CA 1
ATOM 1480 C C . HIS A 1 189 ? -5.962 -16.567 -5.890 1.00 93.62 189 HIS A C 1
ATOM 1482 O O . HIS A 1 189 ? -6.104 -17.590 -5.221 1.00 93.62 189 HIS A O 1
ATOM 1488 N N . ASN A 1 190 ? -4.766 -15.998 -6.067 1.00 96.69 190 ASN A N 1
ATOM 1489 C CA . ASN A 1 190 ? -3.515 -16.549 -5.543 1.00 96.69 190 ASN A CA 1
ATOM 1490 C C . ASN A 1 190 ? -2.945 -15.705 -4.386 1.00 96.69 190 ASN A C 1
ATOM 1492 O O . ASN A 1 190 ? -1.752 -15.787 -4.064 1.00 96.69 190 ASN A O 1
ATOM 1496 N N . THR A 1 191 ? -3.806 -14.923 -3.726 1.00 97.69 191 THR A N 1
ATOM 1497 C CA . THR A 1 191 ? -3.467 -14.127 -2.546 1.00 97.69 191 THR A CA 1
ATOM 1498 C C . THR A 1 191 ? -4.104 -14.679 -1.278 1.00 97.69 191 THR A C 1
ATOM 1500 O O . THR A 1 191 ? -5.295 -14.968 -1.217 1.00 97.69 191 THR A O 1
ATOM 1503 N N . SER A 1 192 ? -3.311 -14.725 -0.211 1.00 97.06 192 SER A N 1
ATOM 1504 C CA . SER A 1 192 ? -3.781 -14.948 1.153 1.00 97.06 192 SER A CA 1
ATOM 1505 C C . SER A 1 192 ? -3.063 -14.001 2.109 1.00 97.06 192 SER A C 1
ATOM 1507 O O . SER A 1 192 ? -1.842 -13.839 2.058 1.00 97.06 192 SER A O 1
ATOM 1509 N N . TYR A 1 193 ? -3.826 -13.391 3.009 1.00 97.81 193 TYR A N 1
ATOM 1510 C CA . TYR A 1 193 ? -3.342 -12.548 4.091 1.00 97.81 193 TYR A CA 1
ATOM 1511 C C . TYR A 1 193 ? -3.487 -13.273 5.425 1.00 97.81 193 TYR A C 1
ATOM 1513 O O . TYR A 1 193 ? -4.549 -13.814 5.736 1.00 97.81 193 TYR A O 1
ATOM 1521 N N . SER A 1 194 ? -2.445 -13.223 6.256 1.00 96.31 194 SER A N 1
ATOM 1522 C CA . SER A 1 194 ? -2.496 -13.754 7.629 1.00 96.31 194 SER A CA 1
ATOM 1523 C C . SER A 1 194 ? -2.429 -12.668 8.705 1.00 96.31 194 SER A C 1
ATOM 1525 O O . SER A 1 194 ? -2.678 -12.938 9.878 1.00 96.31 194 SER A O 1
ATOM 1527 N N . ASN A 1 195 ? -2.093 -11.431 8.329 1.00 96.56 195 ASN A N 1
ATOM 1528 C CA . ASN A 1 195 ? -2.006 -10.277 9.222 1.00 96.56 195 ASN A CA 1
ATOM 1529 C C . ASN A 1 195 ? -2.071 -8.957 8.418 1.00 96.56 195 ASN A C 1
ATOM 1531 O O . ASN A 1 195 ? -1.777 -8.963 7.225 1.00 96.56 195 ASN A O 1
ATOM 1535 N N . PRO A 1 196 ? -2.410 -7.810 9.040 1.00 97.69 196 PRO A N 1
ATOM 1536 C CA . PRO A 1 196 ? -2.599 -6.543 8.321 1.00 97.69 196 PRO A CA 1
ATOM 1537 C C . PRO A 1 196 ? -1.289 -5.814 7.975 1.00 97.69 196 PRO A C 1
ATOM 1539 O O . PRO A 1 196 ? -1.304 -4.796 7.281 1.00 97.69 196 PRO A O 1
ATOM 1542 N N . HIS A 1 197 ? -0.141 -6.270 8.483 1.00 96.69 197 HIS A N 1
ATOM 1543 C CA . HIS A 1 197 ? 1.135 -5.557 8.355 1.00 96.69 197 HIS A CA 1
ATOM 1544 C C . HIS A 1 197 ? 2.161 -6.255 7.450 1.00 96.69 197 HIS A C 1
ATOM 1546 O O . HIS A 1 197 ? 3.105 -5.602 7.001 1.00 96.69 197 HIS A O 1
ATOM 1552 N N . GLY A 1 198 ? 2.000 -7.545 7.165 1.00 93.06 198 GLY A N 1
ATOM 1553 C CA . GLY A 1 198 ? 2.907 -8.346 6.347 1.00 93.06 198 GLY A CA 1
ATOM 1554 C C . GLY A 1 198 ? 4.176 -8.825 7.057 1.00 93.06 198 GLY A C 1
ATOM 1555 O O . GLY A 1 198 ? 5.232 -8.878 6.429 1.00 93.06 198 GLY A O 1
ATOM 1556 N N . MET A 1 199 ? 4.114 -9.124 8.364 1.00 90.69 199 MET A N 1
ATOM 1557 C CA . MET A 1 199 ? 5.233 -9.828 9.021 1.00 90.69 199 MET A CA 1
ATOM 1558 C C . MET A 1 199 ? 5.213 -11.310 8.637 1.00 90.69 199 MET A C 1
ATOM 1560 O O . MET A 1 199 ? 4.155 -11.830 8.279 1.00 90.69 199 MET A O 1
ATOM 1564 N N . CYS A 1 200 ? 6.373 -11.970 8.752 1.00 81.38 200 CYS A N 1
ATOM 1565 C CA . CYS A 1 200 ? 6.581 -13.390 8.457 1.00 81.38 200 CYS A CA 1
ATOM 1566 C C . CYS A 1 200 ? 5.679 -14.285 9.305 1.00 81.38 200 CYS A C 1
ATOM 1568 O O . CYS A 1 200 ? 6.045 -14.709 10.400 1.00 81.38 200 CYS A O 1
ATOM 1570 N N . VAL A 1 201 ? 4.503 -14.577 8.776 1.00 80.31 201 VAL A N 1
ATOM 1571 C CA . VAL A 1 201 ? 3.571 -15.554 9.315 1.00 80.31 201 VAL A CA 1
ATOM 1572 C C . VAL A 1 201 ? 3.136 -16.405 8.136 1.00 80.31 201 VAL A C 1
ATOM 1574 O O . VAL A 1 201 ? 2.810 -15.869 7.074 1.00 80.31 201 VAL A O 1
ATOM 1577 N N . ILE A 1 202 ? 3.141 -17.722 8.332 1.00 80.62 202 ILE A N 1
ATOM 1578 C CA . ILE A 1 202 ? 2.712 -18.694 7.325 1.00 80.62 202 ILE A CA 1
ATOM 1579 C C . ILE A 1 202 ? 1.338 -18.280 6.775 1.00 80.62 202 ILE A C 1
ATOM 1581 O O . ILE A 1 202 ? 0.456 -17.868 7.531 1.00 80.62 202 ILE A O 1
ATOM 1585 N N . GLY A 1 203 ? 1.183 -18.347 5.453 1.00 81.81 203 GLY A N 1
ATOM 1586 C CA . GLY A 1 203 ? -0.062 -17.996 4.767 1.00 81.81 203 GLY A CA 1
ATOM 1587 C C . GLY A 1 203 ? -0.214 -16.520 4.386 1.00 81.81 203 GLY A C 1
ATOM 1588 O O . GLY A 1 203 ? -1.302 -16.140 3.965 1.00 81.81 203 GLY A O 1
ATOM 1589 N N . ASN A 1 204 ? 0.833 -15.690 4.517 1.00 92.75 204 ASN A N 1
ATOM 1590 C CA . ASN A 1 204 ? 0.876 -14.348 3.919 1.00 92.75 204 ASN A CA 1
ATOM 1591 C C . ASN A 1 204 ? 1.643 -14.356 2.586 1.00 92.75 204 ASN A C 1
ATOM 1593 O O . ASN A 1 204 ? 2.853 -14.110 2.564 1.00 92.75 204 ASN A O 1
ATOM 1597 N N . SER A 1 205 ? 0.950 -14.633 1.487 1.00 95.81 205 SER A N 1
ATOM 1598 C CA . SER A 1 205 ? 1.541 -14.747 0.150 1.00 95.81 205 SER A CA 1
ATOM 1599 C C . SER A 1 205 ? 0.649 -14.152 -0.930 1.00 95.81 205 SER A C 1
ATOM 1601 O O . SER A 1 205 ? -0.561 -14.043 -0.758 1.00 95.81 205 SER A O 1
ATOM 1603 N N . SER A 1 206 ? 1.255 -13.781 -2.053 1.00 97.62 206 SER A N 1
ATOM 1604 C CA . SER A 1 206 ? 0.566 -13.266 -3.233 1.00 97.62 206 SER A CA 1
ATOM 1605 C C . SER A 1 206 ? 1.387 -13.528 -4.496 1.00 97.62 206 SER A C 1
ATOM 1607 O O . SER A 1 206 ? 2.551 -13.927 -4.413 1.00 97.62 206 SER A O 1
ATOM 1609 N N . THR A 1 207 ? 0.797 -13.262 -5.657 1.00 98.25 207 THR A N 1
ATOM 1610 C CA . THR A 1 207 ? 1.462 -13.255 -6.969 1.00 98.25 207 THR A CA 1
ATOM 1611 C C . THR A 1 207 ? 1.697 -11.825 -7.464 1.00 98.25 207 THR A C 1
ATOM 1613 O O . THR A 1 207 ? 1.157 -10.877 -6.890 1.00 98.25 207 THR A O 1
ATOM 1616 N N . ILE A 1 208 ? 2.510 -11.650 -8.512 1.00 98.19 208 ILE A N 1
ATOM 1617 C CA . ILE A 1 208 ? 2.703 -10.346 -9.168 1.00 98.19 208 ILE A CA 1
ATOM 1618 C C . ILE A 1 208 ? 1.373 -9.846 -9.733 1.00 98.19 208 ILE A C 1
ATOM 1620 O O . ILE A 1 208 ? 1.019 -8.699 -9.480 1.00 98.19 208 ILE A O 1
ATOM 1624 N N . SER A 1 209 ? 0.628 -10.713 -10.426 1.00 97.62 209 SER A N 1
ATOM 1625 C CA . SER A 1 209 ? -0.662 -10.373 -11.037 1.00 97.62 209 SER A CA 1
ATOM 1626 C C . SER A 1 209 ? -1.660 -9.858 -9.998 1.00 97.62 209 SER A C 1
ATOM 1628 O O . SER A 1 209 ? -2.201 -8.767 -10.152 1.00 97.62 209 SER A O 1
ATOM 1630 N N . ASP A 1 210 ? -1.818 -10.564 -8.874 1.00 98.50 210 ASP A N 1
ATOM 1631 C CA . ASP A 1 210 ? -2.754 -10.136 -7.830 1.00 98.50 210 ASP A CA 1
ATOM 1632 C C . ASP A 1 210 ? -2.304 -8.838 -7.137 1.00 98.50 210 ASP A C 1
ATOM 1634 O O . ASP A 1 210 ? -3.121 -7.969 -6.820 1.00 98.50 210 ASP A O 1
ATOM 1638 N N . ILE A 1 211 ? -0.992 -8.674 -6.897 1.00 98.62 211 ILE A N 1
ATOM 1639 C CA . ILE A 1 211 ? -0.455 -7.420 -6.343 1.00 98.62 211 ILE A CA 1
ATOM 1640 C C . ILE A 1 211 ? -0.720 -6.264 -7.316 1.00 98.62 211 ILE A C 1
ATOM 1642 O O . ILE A 1 211 ? -1.019 -5.159 -6.864 1.00 98.62 211 ILE A O 1
ATOM 1646 N N . GLY A 1 212 ? -0.643 -6.518 -8.620 1.00 98.44 212 GLY A N 1
ATOM 1647 C CA . GLY A 1 212 ? -1.023 -5.599 -9.684 1.00 98.44 212 GLY A CA 1
ATOM 1648 C C . GLY A 1 212 ? -2.426 -5.036 -9.512 1.00 98.44 212 GLY A C 1
ATOM 1649 O O . GLY A 1 212 ? -2.587 -3.824 -9.365 1.00 98.44 212 GLY A O 1
ATOM 1650 N N . ILE A 1 213 ? -3.412 -5.929 -9.408 1.00 98.50 213 ILE A N 1
ATOM 1651 C CA . ILE A 1 213 ? -4.831 -5.586 -9.236 1.00 98.50 213 ILE A CA 1
ATOM 1652 C C . ILE A 1 213 ? -5.039 -4.701 -8.002 1.00 98.50 213 ILE A C 1
ATOM 1654 O O . ILE A 1 213 ? -5.609 -3.614 -8.086 1.00 98.50 213 ILE A O 1
ATOM 1658 N N . ILE A 1 214 ? -4.561 -5.117 -6.824 1.00 98.62 214 ILE A N 1
ATOM 1659 C CA . ILE A 1 214 ? -4.771 -4.306 -5.612 1.00 98.62 214 ILE A CA 1
ATOM 1660 C C . ILE A 1 214 ? -4.028 -2.966 -5.678 1.00 98.62 214 ILE A C 1
ATOM 1662 O O . ILE A 1 214 ? -4.480 -1.980 -5.093 1.00 98.62 214 ILE A O 1
ATOM 1666 N N . SER A 1 215 ? -2.901 -2.910 -6.391 1.00 98.62 215 SER A N 1
ATOM 1667 C CA . SER A 1 215 ? -2.112 -1.689 -6.548 1.00 98.62 215 SER A CA 1
ATOM 1668 C C . SER A 1 215 ? -2.798 -0.685 -7.475 1.00 98.62 215 SER A C 1
ATOM 1670 O O . SER A 1 215 ? -2.883 0.486 -7.098 1.00 98.62 215 SER A O 1
ATOM 1672 N N . SER A 1 216 ? -3.363 -1.122 -8.608 1.00 98.25 216 SER A N 1
ATOM 1673 C CA . SER A 1 216 ? -4.140 -0.255 -9.512 1.00 98.25 216 SER A CA 1
ATOM 1674 C C . SER A 1 216 ? -5.382 0.294 -8.800 1.00 98.25 216 SER A C 1
ATOM 1676 O O . SER A 1 216 ? -5.631 1.502 -8.768 1.00 98.25 216 SER A O 1
ATOM 1678 N N . GLN A 1 217 ? -6.104 -0.569 -8.078 1.00 98.44 217 GLN A N 1
ATOM 1679 C CA . GLN A 1 217 ? -7.270 -0.181 -7.280 1.00 98.44 217 GLN A CA 1
ATOM 1680 C C . GLN A 1 217 ? -6.918 0.797 -6.151 1.00 98.44 217 GLN A C 1
ATOM 1682 O O . GLN A 1 217 ? -7.680 1.726 -5.870 1.00 98.44 217 GLN A O 1
ATOM 1687 N N . ALA A 1 218 ? -5.764 0.623 -5.504 1.00 98.50 218 ALA A N 1
ATOM 1688 C CA . ALA A 1 218 ? -5.286 1.549 -4.486 1.00 98.50 218 ALA A CA 1
ATOM 1689 C C . ALA A 1 218 ? -4.899 2.914 -5.078 1.00 98.50 218 ALA A C 1
ATOM 1691 O O . ALA A 1 218 ? -5.203 3.942 -4.470 1.00 98.50 218 ALA A O 1
ATOM 1692 N N . MET A 1 219 ? -4.281 2.951 -6.261 1.00 97.94 219 MET A N 1
ATOM 1693 C CA . MET A 1 219 ? -3.853 4.199 -6.907 1.00 97.94 219 MET A CA 1
ATOM 1694 C C . MET A 1 219 ? -5.006 5.034 -7.473 1.00 97.94 219 MET A C 1
ATOM 1696 O O . MET A 1 219 ? -4.904 6.262 -7.493 1.00 97.94 219 MET A O 1
ATOM 1700 N N . LYS A 1 220 ? -6.153 4.415 -7.783 1.00 97.62 220 LYS A N 1
ATOM 1701 C CA . LYS A 1 220 ? -7.414 5.128 -8.079 1.00 97.62 220 LYS A CA 1
ATOM 1702 C C . LYS A 1 220 ? -7.943 5.949 -6.897 1.00 97.62 220 LYS A C 1
ATOM 1704 O O . LYS A 1 220 ? -8.760 6.854 -7.070 1.00 97.62 220 LYS A O 1
ATOM 1709 N N . ILE A 1 221 ? -7.507 5.651 -5.673 1.00 98.31 221 ILE A N 1
ATOM 1710 C CA . ILE A 1 221 ? -7.961 6.347 -4.470 1.00 98.31 221 ILE A CA 1
ATOM 1711 C C . ILE A 1 221 ? -7.073 7.569 -4.229 1.00 98.31 221 ILE A C 1
ATOM 1713 O O . ILE A 1 221 ? -5.944 7.450 -3.749 1.00 98.31 221 ILE A O 1
ATOM 1717 N N . SER A 1 222 ? -7.624 8.765 -4.463 1.00 98.00 222 SER A N 1
ATOM 1718 C CA . SER A 1 222 ? -6.912 10.046 -4.302 1.00 98.00 222 SER A CA 1
ATOM 1719 C C . SER A 1 222 ? -6.238 10.209 -2.936 1.00 98.00 222 SER A C 1
ATOM 1721 O O . SER A 1 222 ? -5.126 10.726 -2.854 1.00 98.00 222 SER A O 1
ATOM 1723 N N . LEU A 1 223 ? -6.869 9.716 -1.864 1.00 98.38 223 LEU A N 1
ATOM 1724 C CA . LEU A 1 223 ? -6.285 9.715 -0.524 1.00 98.38 223 LEU A CA 1
ATOM 1725 C C . LEU A 1 223 ? -4.993 8.887 -0.459 1.00 98.38 223 LEU A C 1
ATOM 1727 O O . LEU A 1 223 ? -4.000 9.371 0.073 1.00 98.38 223 LEU A O 1
ATOM 1731 N N . ILE A 1 224 ? -4.989 7.661 -0.991 1.00 98.56 224 ILE A N 1
ATOM 1732 C CA . ILE A 1 224 ? -3.812 6.782 -0.960 1.00 98.56 224 ILE A CA 1
ATOM 1733 C C . ILE A 1 224 ? -2.721 7.362 -1.857 1.00 98.56 224 ILE A C 1
ATOM 1735 O O . ILE A 1 224 ? -1.604 7.553 -1.376 1.00 98.56 224 ILE A O 1
ATOM 1739 N N . ARG A 1 225 ? -3.062 7.729 -3.102 1.00 97.62 225 ARG A N 1
ATOM 1740 C CA . ARG A 1 225 ? -2.148 8.362 -4.069 1.00 97.62 225 ARG A CA 1
ATOM 1741 C C . ARG A 1 225 ? -1.464 9.598 -3.478 1.00 97.62 225 ARG A C 1
ATOM 1743 O O . ARG A 1 225 ? -0.247 9.739 -3.568 1.00 97.62 225 ARG A O 1
ATOM 1750 N N . HIS A 1 226 ? -2.223 10.458 -2.794 1.00 97.81 226 HIS A N 1
ATOM 1751 C CA . HIS A 1 226 ? -1.670 11.637 -2.125 1.00 97.81 226 HIS A CA 1
ATOM 1752 C C . HIS A 1 226 ? -0.684 11.278 -1.008 1.00 97.81 226 HIS A C 1
ATOM 1754 O O . HIS A 1 226 ? 0.323 11.963 -0.846 1.00 97.81 226 HIS A O 1
ATOM 1760 N N . ILE A 1 227 ? -0.953 10.226 -0.228 1.00 98.44 227 ILE A N 1
ATOM 1761 C CA . ILE A 1 227 ? -0.084 9.812 0.879 1.00 98.44 227 ILE A CA 1
ATOM 1762 C C . ILE A 1 227 ? 1.217 9.211 0.348 1.00 98.44 227 ILE A C 1
ATOM 1764 O O . ILE A 1 227 ? 2.290 9.643 0.763 1.00 98.44 227 ILE A O 1
ATOM 1768 N N . VAL A 1 228 ? 1.145 8.237 -0.564 1.00 97.94 228 VAL A N 1
ATOM 1769 C CA . VAL A 1 228 ? 2.324 7.464 -1.001 1.00 97.94 228 VAL A CA 1
ATOM 1770 C C . VAL A 1 228 ? 3.352 8.293 -1.774 1.00 97.94 228 VAL A C 1
ATOM 1772 O O . VAL A 1 228 ? 4.531 7.937 -1.766 1.00 97.94 228 VAL A O 1
ATOM 1775 N N . LYS A 1 229 ? 2.933 9.417 -2.372 1.00 96.94 229 LYS A N 1
ATOM 1776 C CA . LYS A 1 229 ? 3.810 10.375 -3.059 1.00 96.94 229 LYS A CA 1
ATOM 1777 C C . LYS A 1 229 ? 4.590 11.279 -2.095 1.00 96.94 229 LYS A C 1
ATOM 1779 O O . LYS A 1 229 ? 5.613 11.848 -2.469 1.00 96.94 229 LYS A O 1
ATOM 1784 N N . LYS A 1 230 ? 4.154 11.434 -0.838 1.00 96.75 230 LYS A N 1
ATOM 1785 C CA . LYS A 1 230 ? 4.857 12.307 0.117 1.00 96.75 230 LYS A CA 1
ATOM 1786 C C . LYS A 1 230 ? 6.204 11.732 0.509 1.00 96.75 230 LYS A C 1
ATOM 1788 O O . LYS A 1 230 ? 6.327 10.546 0.793 1.00 96.75 230 LYS A O 1
ATOM 1793 N N . THR A 1 231 ? 7.194 12.605 0.653 1.00 96.25 231 THR A N 1
ATOM 1794 C CA . THR A 1 231 ? 8.513 12.242 1.187 1.00 96.25 231 THR A CA 1
ATOM 1795 C C . THR A 1 231 ? 8.521 12.213 2.714 1.00 96.25 231 THR A C 1
ATOM 1797 O O . THR A 1 231 ? 9.187 11.371 3.319 1.00 96.25 231 THR A O 1
ATOM 1800 N N . LYS A 1 232 ? 7.774 13.123 3.352 1.00 97.44 232 LYS A N 1
ATOM 1801 C CA . LYS A 1 232 ? 7.668 13.272 4.807 1.00 97.44 232 LYS A CA 1
ATOM 1802 C C . LYS A 1 232 ? 6.265 13.723 5.208 1.00 97.44 232 LYS A C 1
ATOM 1804 O O . LYS A 1 232 ? 5.566 14.374 4.435 1.00 97.44 232 LYS A O 1
ATOM 1809 N N . PHE A 1 233 ? 5.887 13.417 6.441 1.00 98.19 233 PHE A N 1
ATOM 1810 C CA . PHE A 1 233 ? 4.662 13.903 7.064 1.00 98.19 233 PHE A CA 1
ATOM 1811 C C . PHE A 1 233 ? 4.895 14.175 8.548 1.00 98.19 233 PHE A C 1
ATOM 1813 O O . PHE A 1 233 ? 5.633 13.439 9.208 1.00 98.19 233 PHE A O 1
ATOM 1820 N N . VAL A 1 234 ? 4.284 15.244 9.053 1.00 97.94 234 VAL A N 1
ATOM 1821 C CA . VAL A 1 234 ? 4.320 15.632 10.464 1.00 97.94 234 VAL A CA 1
ATOM 1822 C C . VAL A 1 234 ? 2.889 15.872 10.917 1.00 97.94 234 VAL A C 1
ATOM 1824 O O . VAL A 1 234 ? 2.132 16.539 10.214 1.00 97.94 234 VAL A O 1
ATOM 1827 N N . CYS A 1 235 ? 2.535 15.332 12.076 1.00 96.88 235 CYS A N 1
ATOM 1828 C CA . CYS A 1 235 ? 1.242 15.550 12.709 1.00 96.88 235 CYS A CA 1
ATOM 1829 C C . CYS A 1 235 ? 1.370 15.519 14.232 1.00 96.88 235 CYS A C 1
ATOM 1831 O O . CYS A 1 235 ? 2.360 15.030 14.789 1.00 96.88 235 CYS A O 1
ATOM 1833 N N . GLU A 1 236 ? 0.334 16.010 14.898 1.00 94.62 236 GLU A N 1
ATOM 1834 C CA . GLU A 1 236 ? 0.213 15.999 16.349 1.00 94.62 236 GLU A CA 1
ATOM 1835 C C . GLU A 1 236 ? -0.922 15.056 16.755 1.00 94.62 236 GLU A C 1
ATOM 1837 O O . GLU A 1 236 ? -2.050 15.177 16.283 1.00 94.62 236 GLU A O 1
ATOM 1842 N N . GLY A 1 237 ? -0.612 14.101 17.624 1.00 91.19 237 GLY A N 1
ATOM 1843 C CA . GLY A 1 237 ? -1.588 13.282 18.330 1.00 91.19 237 GLY A CA 1
ATOM 1844 C C . GLY A 1 237 ? -1.748 13.754 19.772 1.00 91.19 237 GLY A C 1
ATOM 1845 O O . GLY A 1 237 ? -0.979 14.579 20.268 1.00 91.19 237 GLY A O 1
ATOM 1846 N N . LYS A 1 238 ? -2.723 13.196 20.486 1.00 92.38 238 LYS A N 1
ATOM 1847 C CA . LYS A 1 238 ? -2.847 13.358 21.944 1.00 92.38 238 LYS A CA 1
ATOM 1848 C C . LYS A 1 238 ? -2.703 12.007 22.615 1.00 92.38 238 LYS A C 1
ATOM 1850 O O . LYS A 1 238 ? -3.089 11.006 22.036 1.00 92.38 238 LYS A O 1
ATOM 1855 N N . ASN A 1 239 ? -2.177 11.949 23.829 1.00 89.69 239 ASN A N 1
ATOM 1856 C CA . ASN A 1 239 ? -2.275 10.727 24.623 1.00 89.69 239 ASN A CA 1
ATOM 1857 C C . ASN A 1 239 ? -3.608 10.666 25.394 1.00 89.69 239 ASN A C 1
ATOM 1859 O O . ASN A 1 239 ? -4.373 11.631 25.431 1.00 89.69 239 ASN A O 1
ATOM 1863 N N . SER A 1 240 ? -3.848 9.558 26.095 1.00 81.06 240 SER A N 1
ATOM 1864 C CA . SER A 1 240 ? -5.029 9.353 26.946 1.00 81.06 240 SER A CA 1
ATOM 1865 C C . SER A 1 240 ? -5.201 10.374 28.082 1.00 81.06 240 SER A C 1
ATOM 1867 O O . SER A 1 240 ? -6.288 10.479 28.640 1.00 81.06 240 SER A O 1
ATOM 1869 N N . LYS A 1 241 ? -4.155 11.141 28.419 1.00 88.44 241 LYS A N 1
ATOM 1870 C CA . LYS A 1 241 ? -4.179 12.234 29.407 1.00 88.44 241 LYS A CA 1
ATOM 1871 C C . LYS A 1 241 ? -4.355 13.619 28.764 1.00 88.44 241 LYS A C 1
ATOM 1873 O O . LYS A 1 241 ? -4.257 14.623 29.458 1.00 88.44 241 LYS A O 1
ATOM 1878 N N . GLY A 1 242 ? -4.564 13.688 27.448 1.00 89.00 242 GLY A N 1
ATOM 1879 C CA . GLY A 1 242 ? -4.725 14.935 26.697 1.00 89.00 242 GLY A CA 1
ATOM 1880 C C . GLY A 1 242 ? -3.423 15.662 26.343 1.00 89.00 242 GLY A C 1
ATOM 1881 O O . GLY A 1 242 ? -3.490 16.730 25.740 1.00 89.00 242 GLY A O 1
ATOM 1882 N N . LEU A 1 243 ? -2.251 15.101 26.668 1.00 91.94 243 LEU A N 1
ATOM 1883 C CA . LEU A 1 243 ? -0.955 15.705 26.336 1.00 91.94 243 LEU A CA 1
ATOM 1884 C C . LEU A 1 243 ? -0.607 15.467 24.865 1.00 91.94 243 LEU A C 1
ATOM 1886 O O . LEU A 1 243 ? -0.708 14.336 24.380 1.00 91.94 243 LEU A O 1
ATOM 1890 N N . THR A 1 244 ? -0.140 16.513 24.188 1.00 94.50 244 THR A N 1
ATOM 1891 C CA . THR A 1 244 ? 0.281 16.459 22.784 1.00 94.50 244 THR A CA 1
ATOM 1892 C C . THR A 1 244 ? 1.511 15.568 22.588 1.00 94.50 244 THR A C 1
ATOM 1894 O O . THR A 1 244 ? 2.453 15.583 23.385 1.00 94.50 244 THR A O 1
ATOM 1897 N N . ARG A 1 245 ? 1.514 14.789 21.503 1.00 92.94 245 ARG A N 1
ATOM 1898 C CA . ARG A 1 245 ? 2.637 13.975 21.026 1.00 92.94 245 ARG A CA 1
ATOM 1899 C C . ARG A 1 245 ? 2.880 14.249 19.550 1.00 92.94 245 ARG A C 1
ATOM 1901 O O . ARG A 1 245 ? 1.975 14.142 18.733 1.00 92.94 245 ARG A O 1
ATOM 1908 N N . ASN A 1 246 ? 4.124 14.568 19.217 1.00 95.94 246 ASN A N 1
ATOM 1909 C CA . ASN A 1 246 ? 4.511 14.895 17.850 1.00 95.94 246 ASN A CA 1
ATOM 1910 C C . ASN A 1 246 ? 4.978 13.640 17.120 1.00 95.94 246 ASN A C 1
ATOM 1912 O O . ASN A 1 246 ? 5.835 12.903 17.616 1.00 95.94 246 ASN A O 1
ATOM 1916 N N . HIS A 1 247 ? 4.458 13.435 15.915 1.00 97.38 247 HIS A N 1
ATOM 1917 C CA . HIS A 1 247 ? 4.830 12.330 15.046 1.00 97.38 247 HIS A CA 1
ATOM 1918 C C . HIS A 1 247 ? 5.435 12.878 13.760 1.00 97.38 247 HIS A C 1
ATOM 1920 O O . HIS A 1 247 ? 4.910 13.802 13.143 1.00 97.38 247 HIS A O 1
ATOM 1926 N N . LYS A 1 248 ? 6.566 12.298 13.358 1.00 97.94 248 LYS A N 1
ATOM 1927 C CA . LYS A 1 248 ? 7.255 12.619 12.110 1.00 97.94 248 LYS A CA 1
ATOM 1928 C C . LYS A 1 248 ? 7.614 11.326 11.408 1.00 97.94 248 LYS A C 1
ATOM 1930 O O . LYS A 1 248 ? 8.371 10.515 11.946 1.00 97.94 248 LYS A O 1
ATOM 1935 N N . TRP A 1 249 ? 7.109 11.165 10.196 1.00 98.31 249 TRP A N 1
ATOM 1936 C CA . TRP A 1 249 ? 7.342 9.985 9.382 1.00 98.31 249 TRP A CA 1
ATOM 1937 C C . TRP A 1 249 ? 7.961 10.352 8.047 1.00 98.31 249 TRP A C 1
ATOM 1939 O O . TRP A 1 249 ? 7.664 11.397 7.470 1.00 98.31 249 TRP A O 1
ATOM 1949 N N . SER A 1 250 ? 8.822 9.465 7.565 1.00 97.62 250 SER A N 1
ATOM 1950 C CA . SER A 1 250 ? 9.496 9.586 6.278 1.00 97.62 250 SER A CA 1
ATOM 1951 C C . SER A 1 250 ? 9.127 8.394 5.416 1.00 97.62 250 SER A C 1
ATOM 1953 O O . SER A 1 250 ? 8.972 7.283 5.927 1.00 97.62 250 SER A O 1
ATOM 1955 N N . ASN A 1 251 ? 9.009 8.628 4.117 1.00 97.19 251 ASN A N 1
ATOM 1956 C CA . ASN A 1 251 ? 8.748 7.575 3.157 1.00 97.19 251 ASN A CA 1
ATOM 1957 C C . ASN A 1 251 ? 9.960 6.650 3.026 1.00 97.19 251 ASN A C 1
ATOM 1959 O O . ASN A 1 251 ? 11.106 7.092 2.946 1.00 97.19 251 ASN A O 1
ATOM 1963 N N . THR A 1 252 ? 9.688 5.353 3.001 1.00 94.12 252 THR A N 1
ATOM 1964 C CA . THR A 1 252 ? 10.694 4.309 2.782 1.00 94.12 252 THR A CA 1
ATOM 1965 C C . THR A 1 252 ? 11.003 4.088 1.303 1.00 94.12 252 THR A C 1
ATOM 1967 O O . THR A 1 252 ? 12.045 3.515 0.982 1.00 94.12 252 THR A O 1
ATOM 1970 N N . ASN A 1 253 ? 10.118 4.515 0.398 1.00 94.56 253 ASN A N 1
ATOM 1971 C CA . ASN A 1 253 ? 10.340 4.433 -1.036 1.00 94.56 253 ASN A CA 1
ATOM 1972 C C . ASN A 1 253 ? 11.325 5.518 -1.483 1.00 94.56 253 ASN A C 1
ATOM 1974 O O . ASN A 1 253 ? 11.040 6.707 -1.379 1.00 94.56 253 ASN A O 1
ATOM 1978 N N . LYS A 1 254 ? 12.487 5.100 -1.991 1.00 93.94 254 LYS A N 1
ATOM 1979 C CA . LYS A 1 254 ? 13.529 6.015 -2.470 1.00 93.94 254 LYS A CA 1
ATOM 1980 C C . LYS A 1 254 ? 13.302 6.470 -3.915 1.00 93.94 254 LYS A C 1
ATOM 1982 O O . LYS A 1 254 ? 13.902 7.465 -4.304 1.00 93.94 254 LYS A O 1
ATOM 1987 N N . MET A 1 255 ? 12.455 5.778 -4.684 1.00 95.06 255 MET A N 1
ATOM 1988 C CA . MET A 1 255 ? 12.227 6.075 -6.106 1.00 95.06 255 MET A CA 1
ATOM 1989 C C . MET A 1 255 ? 11.617 7.465 -6.313 1.00 95.06 255 MET A C 1
ATOM 1991 O O . MET A 1 255 ? 12.054 8.178 -7.205 1.00 95.06 255 MET A O 1
ATOM 1995 N N . ILE A 1 256 ? 10.729 7.900 -5.411 1.00 94.44 256 ILE A N 1
ATOM 1996 C CA . ILE A 1 256 ? 10.063 9.218 -5.467 1.00 94.44 256 ILE A CA 1
ATOM 1997 C C . ILE A 1 256 ? 11.027 10.418 -5.418 1.00 94.44 256 ILE A C 1
ATOM 1999 O O . ILE A 1 256 ? 10.635 11.530 -5.740 1.00 94.44 256 ILE A O 1
ATOM 2003 N N . ASN A 1 257 ? 12.266 10.220 -4.946 1.00 90.56 257 ASN A N 1
ATOM 2004 C CA . ASN A 1 257 ? 13.293 11.270 -4.923 1.00 90.56 257 ASN A CA 1
ATOM 2005 C C . ASN A 1 257 ? 14.288 11.141 -6.082 1.00 90.56 257 ASN A C 1
ATOM 2007 O O . ASN A 1 257 ? 15.132 12.016 -6.246 1.00 90.56 257 ASN A O 1
ATOM 2011 N N . LYS A 1 258 ? 14.265 10.019 -6.809 1.00 90.38 258 LYS A N 1
ATOM 2012 C CA . LYS A 1 258 ? 15.184 9.763 -7.922 1.00 90.38 258 LYS A CA 1
ATOM 2013 C C . LYS A 1 258 ? 14.651 10.331 -9.225 1.00 90.38 258 LYS A C 1
ATOM 2015 O O . LYS A 1 258 ? 15.433 10.851 -10.005 1.00 90.38 258 LYS A O 1
ATOM 2020 N N . ASP A 1 259 ? 13.348 10.209 -9.431 1.00 93.62 259 ASP A N 1
ATOM 2021 C CA . ASP A 1 259 ? 12.674 10.646 -10.644 1.00 93.62 259 ASP A CA 1
ATOM 2022 C C . ASP A 1 259 ? 11.239 11.086 -10.270 1.00 93.62 259 ASP A C 1
ATOM 2024 O O . ASP A 1 259 ? 10.559 10.369 -9.520 1.00 93.62 259 ASP A O 1
ATOM 2028 N N . PRO A 1 260 ? 10.798 12.281 -10.718 1.00 94.38 260 PRO A N 1
ATOM 2029 C CA . PRO A 1 260 ? 9.497 12.858 -10.376 1.00 94.38 260 PRO A CA 1
ATOM 2030 C C . PRO A 1 260 ? 8.284 12.069 -10.897 1.00 94.38 260 PRO A C 1
ATOM 2032 O O . PRO A 1 260 ? 7.182 12.277 -10.381 1.00 94.38 260 PRO A O 1
ATOM 2035 N N . HIS A 1 261 ? 8.468 11.175 -11.871 1.00 97.00 261 HIS A N 1
ATOM 2036 C CA . HIS A 1 261 ? 7.416 10.317 -12.421 1.00 97.00 261 HIS A CA 1
ATOM 2037 C C . HIS A 1 261 ? 7.071 9.141 -11.499 1.00 97.00 261 HIS A C 1
ATOM 2039 O O . HIS A 1 261 ? 5.986 8.566 -11.601 1.00 97.00 261 HIS A O 1
ATOM 2045 N N . TYR A 1 262 ? 7.933 8.803 -10.530 1.00 97.56 262 TYR A N 1
ATOM 2046 C CA . TYR A 1 262 ? 7.578 7.824 -9.503 1.00 97.56 262 TYR A CA 1
ATOM 2047 C C . TYR A 1 262 ? 6.652 8.428 -8.446 1.00 97.56 262 TYR A C 1
ATOM 2049 O O . TYR A 1 262 ? 7.059 9.230 -7.603 1.00 97.56 262 TYR A O 1
ATOM 2057 N N . ASN A 1 263 ? 5.412 7.942 -8.407 1.00 94.69 263 ASN A N 1
ATOM 2058 C CA . ASN A 1 263 ? 4.349 8.473 -7.550 1.00 94.69 263 ASN A CA 1
ATOM 2059 C C . ASN A 1 263 ? 4.021 7.597 -6.329 1.00 94.69 263 ASN A C 1
ATOM 2061 O O . ASN A 1 263 ? 3.061 7.863 -5.609 1.00 94.69 263 ASN A O 1
ATOM 2065 N N . GLY A 1 264 ? 4.805 6.552 -6.061 1.00 93.19 264 GLY A N 1
ATOM 2066 C CA . GLY A 1 264 ? 4.509 5.576 -5.014 1.00 93.19 264 GLY A CA 1
ATOM 2067 C C . GLY A 1 264 ? 5.178 4.231 -5.295 1.00 93.19 264 GLY A C 1
ATOM 2068 O O . GLY A 1 264 ? 6.161 4.174 -6.025 1.00 93.19 264 GLY A O 1
ATOM 2069 N N . LEU A 1 265 ? 4.730 3.113 -4.725 1.00 91.75 265 LEU A N 1
ATOM 2070 C CA . LEU A 1 265 ? 3.583 2.942 -3.827 1.00 91.75 265 LEU A CA 1
ATOM 2071 C C . LEU A 1 265 ? 4.049 2.394 -2.476 1.00 91.75 265 LEU A C 1
ATOM 2073 O O . LEU A 1 265 ? 3.832 3.021 -1.438 1.00 91.75 265 LEU A O 1
ATOM 2077 N N . LYS A 1 266 ? 4.710 1.230 -2.469 1.00 98.19 266 LYS A N 1
ATOM 2078 C CA . LYS A 1 266 ? 5.054 0.565 -1.213 1.00 98.19 266 LYS A CA 1
ATOM 2079 C C . LYS A 1 266 ? 6.283 -0.323 -1.317 1.00 98.19 266 LYS A C 1
ATOM 2081 O O . LYS A 1 266 ? 6.466 -1.091 -2.248 1.00 98.19 266 LYS A O 1
ATOM 2086 N N . THR A 1 267 ? 7.101 -0.254 -0.277 1.00 97.25 267 THR A N 1
ATOM 2087 C CA . THR A 1 267 ? 8.253 -1.128 -0.042 1.00 97.25 267 THR A CA 1
ATOM 2088 C C . THR A 1 267 ? 7.890 -2.266 0.911 1.00 97.25 267 THR A C 1
ATOM 2090 O O . THR A 1 267 ? 7.026 -2.110 1.785 1.00 97.25 267 THR A O 1
ATOM 20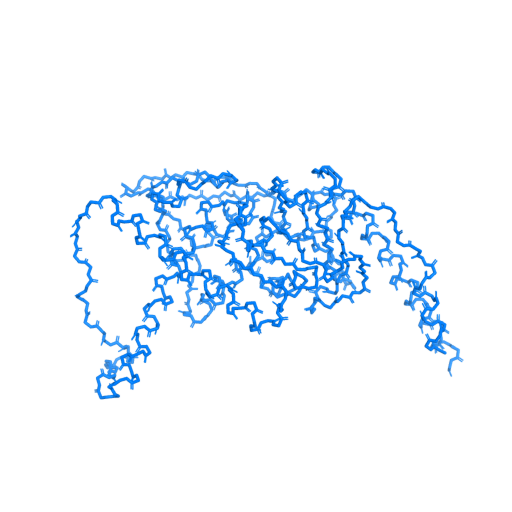93 N N . GLY A 1 268 ? 8.602 -3.387 0.820 1.00 96.12 268 GLY A N 1
ATOM 2094 C CA . GLY A 1 268 ? 8.524 -4.453 1.814 1.00 96.12 268 GLY A CA 1
ATOM 2095 C C . GLY A 1 268 ? 9.840 -5.200 1.940 1.00 96.12 268 GLY A C 1
ATOM 2096 O O . GLY A 1 268 ? 10.491 -5.461 0.938 1.00 96.12 268 GLY A O 1
ATOM 2097 N N . THR A 1 269 ? 10.236 -5.531 3.167 1.00 94.81 269 THR A N 1
ATOM 2098 C CA . THR A 1 269 ? 11.394 -6.392 3.410 1.00 94.81 269 THR A CA 1
ATOM 2099 C C . THR A 1 269 ? 11.115 -7.275 4.613 1.00 94.81 269 THR A C 1
ATOM 2101 O O . THR A 1 269 ? 10.780 -6.775 5.687 1.00 94.81 269 THR A O 1
ATOM 2104 N N . THR A 1 270 ? 11.269 -8.581 4.442 1.00 92.81 270 THR A N 1
ATOM 2105 C CA . THR A 1 270 ? 11.340 -9.539 5.545 1.00 92.81 270 THR A CA 1
ATOM 2106 C C . THR A 1 270 ? 12.409 -10.585 5.249 1.00 92.81 270 THR A C 1
ATOM 2108 O O . THR A 1 270 ? 12.917 -10.660 4.130 1.00 92.81 270 THR A O 1
ATOM 2111 N N . ARG A 1 271 ? 12.758 -11.405 6.249 1.00 89.25 271 ARG A N 1
ATOM 2112 C CA . ARG A 1 271 ? 13.766 -12.462 6.090 1.00 89.25 271 ARG A CA 1
ATOM 2113 C C . ARG A 1 271 ? 13.401 -13.455 4.979 1.00 89.25 271 ARG A C 1
ATOM 2115 O O . ARG A 1 271 ? 14.280 -13.887 4.249 1.00 89.25 271 ARG A O 1
ATOM 2122 N N . SER A 1 272 ? 12.126 -13.811 4.861 1.00 89.50 272 SER A N 1
ATOM 2123 C CA . SER A 1 272 ? 11.624 -14.811 3.909 1.00 89.50 272 SER A CA 1
ATOM 2124 C C . SER A 1 272 ? 11.193 -14.214 2.566 1.00 89.50 272 SER A C 1
ATOM 2126 O O . SER A 1 272 ? 11.438 -14.830 1.530 1.00 89.50 272 SER A O 1
ATOM 2128 N N . ALA A 1 273 ? 10.617 -13.007 2.546 1.00 92.75 273 ALA A N 1
ATOM 2129 C CA . ALA A 1 273 ? 10.219 -12.345 1.300 1.00 92.75 273 ALA A CA 1
ATOM 2130 C C . ALA A 1 273 ? 11.408 -11.748 0.524 1.00 92.75 273 ALA A C 1
ATOM 2132 O O . ALA A 1 273 ? 11.329 -11.572 -0.690 1.00 92.75 273 ALA A O 1
ATOM 2133 N N . GLY A 1 274 ? 12.507 -11.416 1.211 1.00 95.31 274 GLY A N 1
ATOM 2134 C CA . GLY A 1 274 ? 13.589 -10.620 0.633 1.00 95.31 274 GLY A CA 1
ATOM 2135 C C . GLY A 1 274 ? 13.169 -9.164 0.413 1.00 95.31 274 GLY A C 1
ATOM 2136 O O . GLY A 1 274 ? 12.212 -8.677 1.023 1.00 95.31 274 GLY A O 1
ATOM 2137 N N . ALA A 1 275 ? 13.899 -8.443 -0.439 1.00 97.25 275 ALA A N 1
ATOM 2138 C CA . ALA A 1 275 ? 13.608 -7.046 -0.744 1.00 97.25 275 ALA A CA 1
ATOM 2139 C C . ALA A 1 275 ? 12.542 -6.947 -1.848 1.00 97.25 275 ALA A C 1
ATOM 2141 O O . ALA A 1 275 ? 12.764 -7.388 -2.970 1.00 97.25 275 ALA A O 1
ATOM 2142 N N . CYS A 1 276 ? 11.390 -6.364 -1.523 1.00 97.94 276 CYS A N 1
ATOM 2143 C CA . CYS A 1 276 ? 10.253 -6.189 -2.425 1.00 97.94 276 CYS A CA 1
ATOM 2144 C C . CYS A 1 276 ? 9.937 -4.701 -2.642 1.00 97.94 276 CYS A C 1
ATOM 2146 O O . CYS A 1 276 ? 10.151 -3.871 -1.740 1.00 97.94 276 CYS A O 1
ATOM 2148 N N . LEU A 1 277 ? 9.387 -4.375 -3.811 1.00 98.50 277 LEU A N 1
ATOM 2149 C CA . LEU A 1 277 ? 8.902 -3.045 -4.169 1.00 98.50 277 LEU A CA 1
ATOM 2150 C C . LEU A 1 277 ? 7.698 -3.139 -5.110 1.00 98.50 277 LEU A C 1
ATOM 2152 O O . LEU A 1 277 ? 7.704 -3.926 -6.048 1.00 98.50 277 LEU A O 1
ATOM 2156 N N . VAL A 1 278 ? 6.705 -2.288 -4.861 1.00 98.69 278 VAL A N 1
ATOM 2157 C CA . VAL A 1 278 ? 5.693 -1.879 -5.836 1.00 98.69 278 VAL A CA 1
ATOM 2158 C C . VAL A 1 278 ? 5.888 -0.389 -6.080 1.00 98.69 278 VAL A C 1
ATOM 2160 O O . VAL A 1 278 ? 5.757 0.416 -5.147 1.00 98.69 278 VAL A O 1
ATOM 2163 N N . ALA A 1 279 ? 6.221 -0.029 -7.311 1.00 98.31 279 ALA A N 1
ATOM 2164 C CA . ALA A 1 279 ? 6.398 1.341 -7.755 1.00 98.31 279 ALA A CA 1
ATOM 2165 C C . ALA A 1 279 ? 5.326 1.690 -8.787 1.00 98.31 279 ALA A C 1
ATOM 2167 O O . ALA A 1 279 ? 5.044 0.885 -9.664 1.00 98.31 279 ALA A O 1
ATOM 2168 N N . ASN A 1 280 ? 4.736 2.877 -8.679 1.00 98.38 280 ASN A N 1
ATOM 2169 C CA . ASN A 1 280 ? 3.920 3.430 -9.755 1.00 98.38 280 ASN A CA 1
ATOM 2170 C C . ASN A 1 280 ? 4.742 4.501 -10.470 1.00 98.38 280 ASN A C 1
ATOM 2172 O O . ASN A 1 280 ? 5.303 5.370 -9.794 1.00 98.38 280 ASN A O 1
ATOM 2176 N N . TYR A 1 281 ? 4.832 4.384 -11.789 1.00 98.19 281 TYR A N 1
ATOM 2177 C CA . TYR A 1 281 ? 5.515 5.307 -12.683 1.00 98.19 281 TYR A CA 1
ATOM 2178 C C . TYR A 1 281 ? 4.480 5.909 -13.626 1.00 98.19 281 TYR A C 1
ATOM 2180 O O . TYR A 1 281 ? 3.774 5.165 -14.300 1.00 98.19 281 TYR A O 1
ATOM 2188 N N . GLU A 1 282 ? 4.356 7.231 -13.637 1.00 97.25 282 GLU A N 1
ATOM 2189 C CA . GLU A 1 282 ? 3.284 7.918 -14.355 1.00 97.25 282 GLU A CA 1
ATOM 2190 C C . GLU A 1 282 ? 3.819 9.178 -15.049 1.00 97.25 282 GLU A C 1
ATOM 2192 O O . GLU A 1 282 ? 4.459 10.040 -14.431 1.00 97.25 282 GLU A O 1
ATOM 2197 N N . THR A 1 283 ? 3.527 9.276 -16.340 1.00 95.75 283 THR A N 1
ATOM 2198 C CA . THR A 1 283 ? 3.708 10.446 -17.202 1.00 95.75 283 THR A CA 1
ATOM 2199 C C . THR A 1 283 ? 2.337 10.884 -17.735 1.00 95.75 283 THR A C 1
ATOM 2201 O O . THR A 1 283 ? 1.313 10.314 -17.363 1.00 95.75 283 THR A O 1
ATOM 2204 N N . ASP A 1 284 ? 2.298 11.889 -18.611 1.00 92.44 284 ASP A N 1
ATOM 2205 C CA . ASP A 1 284 ? 1.041 12.349 -19.216 1.00 92.44 284 ASP A CA 1
ATOM 2206 C C . ASP A 1 284 ? 0.422 11.321 -20.185 1.00 92.44 284 ASP A C 1
ATOM 2208 O O . ASP A 1 284 ? -0.787 11.344 -20.408 1.00 92.44 284 ASP A O 1
ATOM 2212 N N . CYS A 1 285 ? 1.232 10.418 -20.747 1.00 90.19 285 CYS A N 1
ATOM 2213 C CA . CYS A 1 285 ? 0.810 9.412 -21.728 1.00 90.19 285 CYS A CA 1
ATOM 2214 C C . CYS A 1 285 ? 0.914 7.965 -21.226 1.00 90.19 285 CYS A C 1
ATOM 2216 O O . CYS A 1 285 ? 0.430 7.057 -21.894 1.00 90.19 285 CYS A O 1
ATOM 2218 N N . LEU A 1 286 ? 1.538 7.732 -20.068 1.00 94.56 286 LEU A N 1
ATOM 2219 C CA . LEU A 1 286 ? 1.867 6.391 -19.600 1.00 94.56 286 LEU A CA 1
ATOM 2220 C C . LEU A 1 286 ? 1.627 6.251 -18.099 1.00 94.56 286 LEU A C 1
ATOM 2222 O O . LEU A 1 286 ? 2.127 7.045 -17.306 1.00 94.56 286 LEU A O 1
ATOM 2226 N N . ASN A 1 287 ? 0.936 5.189 -17.693 1.00 97.38 287 ASN A N 1
ATOM 2227 C CA . ASN A 1 287 ? 0.736 4.837 -16.291 1.00 97.38 287 ASN A CA 1
ATOM 2228 C C . ASN A 1 287 ? 1.094 3.363 -16.079 1.00 97.38 287 ASN A C 1
ATOM 2230 O O . ASN A 1 287 ? 0.407 2.477 -16.574 1.00 97.38 287 ASN A O 1
ATOM 2234 N N . LEU A 1 288 ? 2.169 3.095 -15.336 1.00 98.38 288 LEU A N 1
ATOM 2235 C CA . LEU A 1 288 ? 2.684 1.749 -15.094 1.00 98.38 288 LEU A CA 1
ATOM 2236 C C . LEU A 1 288 ? 2.780 1.429 -13.605 1.00 98.38 288 LEU A C 1
ATOM 2238 O O . LEU A 1 288 ? 3.107 2.271 -12.761 1.00 98.38 288 LEU A O 1
ATOM 2242 N N . ILE A 1 289 ? 2.580 0.156 -13.278 1.00 98.69 289 ILE A N 1
ATOM 2243 C CA . ILE A 1 289 ? 2.926 -0.430 -11.986 1.00 98.69 289 ILE A CA 1
ATOM 2244 C C . ILE A 1 289 ? 4.059 -1.430 -12.198 1.00 98.69 289 ILE A C 1
ATOM 2246 O O . ILE A 1 289 ? 3.916 -2.422 -12.904 1.00 98.69 289 ILE A O 1
ATOM 2250 N N . ILE A 1 290 ? 5.191 -1.185 -11.543 1.00 98.62 290 ILE A N 1
ATOM 2251 C CA . ILE A 1 290 ? 6.373 -2.040 -11.588 1.00 98.62 290 ILE A CA 1
ATOM 2252 C C . ILE A 1 290 ? 6.506 -2.753 -10.249 1.00 98.62 290 ILE A C 1
ATOM 2254 O O . ILE A 1 290 ? 6.597 -2.126 -9.188 1.00 98.62 290 ILE A O 1
ATOM 2258 N N . ILE A 1 291 ? 6.534 -4.081 -10.295 1.00 98.69 291 ILE A N 1
ATOM 2259 C CA . ILE A 1 291 ? 6.606 -4.937 -9.115 1.00 98.69 291 ILE A CA 1
ATOM 2260 C C . ILE A 1 291 ? 7.884 -5.761 -9.177 1.00 98.69 291 ILE A C 1
ATOM 2262 O O . ILE A 1 291 ? 8.134 -6.467 -10.149 1.00 98.69 291 ILE A O 1
ATOM 2266 N N . THR A 1 292 ? 8.669 -5.725 -8.104 1.00 98.44 292 THR A N 1
ATOM 2267 C CA . THR A 1 292 ? 9.820 -6.611 -7.900 1.00 98.44 292 THR A CA 1
ATOM 2268 C C . THR A 1 292 ? 9.668 -7.343 -6.573 1.00 98.44 292 THR A C 1
ATOM 2270 O O . THR A 1 292 ? 9.489 -6.727 -5.519 1.00 98.44 292 THR A O 1
ATOM 2273 N N . LEU A 1 293 ? 9.726 -8.675 -6.607 1.00 97.88 293 LEU A N 1
ATOM 2274 C CA . LEU A 1 293 ? 9.666 -9.525 -5.421 1.00 97.88 293 LEU A CA 1
ATOM 2275 C C . LEU A 1 293 ? 10.974 -10.291 -5.251 1.00 97.88 293 LEU A C 1
ATOM 2277 O O . LEU A 1 293 ? 11.458 -10.964 -6.168 1.00 97.88 293 LEU A O 1
ATOM 2281 N N . ASN A 1 294 ? 11.503 -10.239 -4.029 1.00 97.06 294 ASN A N 1
ATOM 2282 C CA . ASN A 1 294 ? 12.735 -10.914 -3.640 1.00 97.06 294 ASN A CA 1
ATOM 2283 C C . ASN A 1 294 ? 13.938 -10.507 -4.512 1.00 97.06 294 ASN A C 1
ATOM 2285 O O . ASN A 1 294 ? 14.658 -11.359 -5.033 1.00 97.06 294 ASN A O 1
ATOM 2289 N N . SER A 1 295 ? 14.148 -9.199 -4.686 1.00 97.25 295 SER A N 1
ATOM 2290 C CA . SER A 1 295 ? 15.447 -8.682 -5.118 1.00 97.25 295 SER A CA 1
ATOM 2291 C C . SER A 1 295 ? 16.514 -9.075 -4.102 1.00 97.25 295 SER A C 1
ATOM 2293 O O . SER A 1 295 ? 16.266 -9.131 -2.893 1.00 97.25 295 SER A O 1
ATOM 2295 N N . SER A 1 296 ? 17.726 -9.308 -4.603 1.00 94.44 296 SER A N 1
ATOM 2296 C CA . SER A 1 296 ? 18.842 -9.853 -3.818 1.00 94.44 296 SER A CA 1
ATOM 2297 C C . SER A 1 296 ? 19.202 -9.041 -2.565 1.00 94.44 296 SER A C 1
ATOM 2299 O O . SER A 1 296 ? 19.714 -9.607 -1.602 1.00 94.44 296 SER A O 1
ATOM 2301 N N . ASN A 1 297 ? 18.936 -7.729 -2.551 1.00 94.50 297 ASN A N 1
ATOM 2302 C CA . ASN A 1 297 ? 19.033 -6.873 -1.365 1.00 94.50 297 ASN A CA 1
ATOM 2303 C C . ASN A 1 297 ? 18.255 -5.549 -1.536 1.00 94.50 297 ASN A C 1
ATOM 2305 O O . ASN A 1 297 ? 17.695 -5.269 -2.598 1.00 94.50 297 ASN A O 1
ATOM 2309 N N . ASP A 1 298 ? 18.256 -4.716 -0.484 1.00 92.38 298 ASP A N 1
ATOM 2310 C CA . ASP A 1 298 ? 17.595 -3.401 -0.474 1.00 92.38 298 ASP A CA 1
ATOM 2311 C C . ASP A 1 298 ? 18.053 -2.491 -1.610 1.00 92.38 298 ASP A C 1
ATOM 2313 O O . ASP A 1 298 ? 17.223 -1.851 -2.234 1.00 92.38 298 ASP A O 1
ATOM 2317 N N . SER A 1 299 ? 19.355 -2.416 -1.891 1.00 95.00 299 SER A N 1
ATOM 2318 C CA . SER A 1 299 ? 19.872 -1.530 -2.938 1.00 95.00 299 SER A CA 1
ATOM 2319 C C . SER A 1 299 ? 19.426 -1.994 -4.327 1.00 95.00 299 SER A C 1
ATOM 2321 O O . SER A 1 299 ? 19.033 -1.191 -5.177 1.00 95.00 299 SER A O 1
ATOM 2323 N N . ARG A 1 300 ? 19.427 -3.314 -4.535 1.00 96.88 300 ARG A N 1
ATOM 2324 C CA . ARG A 1 300 ? 19.106 -3.939 -5.816 1.00 96.88 300 ARG A CA 1
ATOM 2325 C C . ARG A 1 300 ? 17.650 -3.770 -6.219 1.00 96.88 300 ARG A C 1
ATOM 2327 O O . ARG A 1 300 ? 17.429 -3.531 -7.394 1.00 96.88 300 ARG A O 1
ATOM 2334 N N . ARG A 1 301 ? 16.679 -3.747 -5.294 1.00 97.06 301 ARG A N 1
ATOM 2335 C CA . ARG A 1 301 ? 15.267 -3.510 -5.676 1.00 97.06 301 ARG A CA 1
ATOM 2336 C C . ARG A 1 301 ? 15.060 -2.185 -6.415 1.00 97.06 301 ARG A C 1
ATOM 2338 O O . ARG A 1 301 ? 14.248 -2.118 -7.329 1.00 97.06 301 ARG A O 1
ATOM 2345 N N . TRP A 1 302 ? 15.816 -1.142 -6.056 1.00 97.38 302 TRP A N 1
ATOM 2346 C CA . TRP A 1 302 ? 15.737 0.162 -6.724 1.00 97.38 302 TRP A CA 1
ATOM 2347 C C . TRP A 1 302 ? 16.333 0.119 -8.131 1.00 97.38 302 TRP A C 1
ATOM 2349 O O . TRP A 1 302 ? 15.810 0.760 -9.031 1.00 97.38 302 TRP A O 1
ATOM 2359 N N . GLN A 1 303 ? 17.441 -0.608 -8.299 1.00 97.56 303 GLN A N 1
ATOM 2360 C CA . GLN A 1 303 ? 18.117 -0.764 -9.589 1.00 97.56 303 GLN A CA 1
ATOM 2361 C C . GLN A 1 303 ? 17.311 -1.666 -10.524 1.00 97.56 303 GLN A C 1
ATOM 2363 O O . GLN A 1 303 ? 17.118 -1.317 -11.679 1.00 97.56 303 GLN A O 1
ATOM 2368 N N . ASP A 1 304 ? 16.821 -2.796 -10.008 1.00 98.06 304 ASP A N 1
ATOM 2369 C CA . ASP A 1 304 ? 15.967 -3.734 -10.734 1.00 98.06 304 ASP A CA 1
ATOM 2370 C C . ASP A 1 304 ? 14.715 -3.011 -11.247 1.00 98.06 304 ASP A C 1
ATOM 2372 O O . ASP A 1 304 ? 14.380 -3.120 -12.419 1.00 98.06 304 ASP A O 1
ATOM 2376 N N . THR A 1 305 ? 14.070 -2.215 -10.388 1.00 98.00 305 THR A N 1
ATOM 2377 C CA . THR A 1 305 ? 12.864 -1.458 -10.757 1.00 98.00 305 THR A CA 1
ATOM 2378 C C . THR A 1 305 ? 13.159 -0.393 -11.809 1.00 98.00 305 THR A C 1
ATOM 2380 O O . THR A 1 305 ? 12.439 -0.341 -12.792 1.00 98.00 305 THR A O 1
ATOM 2383 N N . ALA A 1 306 ? 14.222 0.408 -11.657 1.00 97.81 306 ALA A N 1
ATOM 2384 C CA . ALA A 1 306 ? 14.582 1.420 -12.657 1.00 97.81 306 ALA A CA 1
ATOM 2385 C C . ALA A 1 306 ? 14.851 0.801 -14.038 1.00 97.81 306 ALA A C 1
ATOM 2387 O O . ALA A 1 306 ? 14.274 1.245 -15.023 1.00 97.81 306 ALA A O 1
ATOM 2388 N N . LYS A 1 307 ? 15.636 -0.285 -14.084 1.00 97.88 307 LYS A N 1
ATOM 2389 C CA . LYS A 1 307 ? 15.926 -1.012 -15.328 1.00 97.88 307 LYS A CA 1
ATOM 2390 C C . LYS A 1 307 ? 14.669 -1.555 -15.999 1.00 97.88 307 LYS A C 1
ATOM 2392 O O . LYS A 1 307 ? 14.570 -1.502 -17.215 1.00 97.88 307 LYS A O 1
ATOM 2397 N N . LEU A 1 308 ? 13.739 -2.115 -15.220 1.00 98.25 308 LEU A N 1
ATOM 2398 C CA . LEU A 1 308 ? 12.478 -2.634 -15.756 1.00 98.25 308 LEU A CA 1
ATOM 2399 C C . LEU A 1 308 ? 11.584 -1.515 -16.282 1.00 98.25 308 LEU A C 1
ATOM 2401 O O . LEU A 1 308 ? 10.937 -1.714 -17.301 1.00 98.25 308 LEU A O 1
ATOM 2405 N N . THR A 1 309 ? 11.555 -0.363 -15.609 1.00 97.88 309 THR A N 1
ATOM 2406 C CA . THR A 1 309 ? 10.806 0.808 -16.072 1.00 97.88 309 THR A CA 1
ATOM 2407 C C . THR A 1 309 ? 11.356 1.323 -17.400 1.00 97.88 309 THR A C 1
ATOM 2409 O O . THR A 1 309 ? 10.591 1.437 -18.347 1.00 97.88 309 THR A O 1
ATOM 2412 N N . GLU A 1 310 ? 12.666 1.581 -17.486 1.00 96.69 310 GLU A N 1
ATOM 2413 C CA . GLU A 1 310 ? 13.327 2.052 -18.717 1.00 96.69 310 GLU A CA 1
ATOM 2414 C C . GLU A 1 310 ? 13.080 1.077 -19.874 1.00 96.69 310 GLU A C 1
ATOM 2416 O O . GLU A 1 310 ? 12.555 1.457 -20.915 1.00 96.69 310 GLU A O 1
ATOM 2421 N N . TRP A 1 311 ? 13.332 -0.213 -19.638 1.00 96.50 311 TRP A N 1
ATOM 2422 C CA . TRP A 1 311 ? 13.091 -1.256 -20.631 1.00 96.50 311 TRP A CA 1
ATOM 2423 C C . TRP A 1 311 ? 11.630 -1.336 -21.093 1.00 96.50 311 TRP A C 1
ATOM 2425 O O . TRP A 1 311 ? 11.367 -1.553 -22.274 1.00 96.50 311 TRP A O 1
ATOM 2435 N N . ALA A 1 312 ? 10.672 -1.193 -20.176 1.00 95.94 312 ALA A N 1
ATOM 2436 C CA . ALA A 1 312 ? 9.261 -1.230 -20.533 1.00 95.94 312 ALA A CA 1
ATOM 2437 C C . ALA A 1 312 ? 8.861 -0.034 -21.398 1.00 95.94 312 ALA A C 1
ATOM 2439 O O . ALA A 1 312 ? 8.098 -0.216 -22.341 1.00 95.94 312 ALA A O 1
ATOM 2440 N N . ILE A 1 313 ? 9.384 1.158 -21.098 1.00 94.81 313 ILE A N 1
ATOM 2441 C CA . ILE A 1 313 ? 9.144 2.366 -21.893 1.00 94.81 313 ILE A CA 1
ATOM 2442 C C . ILE A 1 313 ? 9.687 2.174 -23.311 1.00 94.81 313 ILE A C 1
ATOM 2444 O O . ILE A 1 313 ? 8.933 2.333 -24.265 1.00 94.81 313 ILE A O 1
ATOM 2448 N N . ASP A 1 314 ? 10.944 1.743 -23.455 1.00 92.75 314 ASP A N 1
ATOM 2449 C CA . ASP A 1 314 ? 11.564 1.511 -24.770 1.00 92.75 314 ASP A CA 1
ATOM 2450 C C . ASP A 1 314 ? 10.753 0.513 -25.613 1.00 92.75 314 ASP A C 1
ATOM 2452 O O . ASP A 1 314 ? 10.540 0.695 -26.815 1.00 92.75 314 ASP A O 1
ATOM 2456 N N . ARG A 1 315 ? 10.250 -0.540 -24.961 1.00 90.81 315 ARG A N 1
ATOM 2457 C CA . ARG A 1 315 ? 9.439 -1.583 -25.593 1.00 90.81 315 ARG A CA 1
ATOM 2458 C C . ARG A 1 315 ? 8.052 -1.090 -25.995 1.00 90.81 315 ARG A C 1
ATOM 2460 O O . ARG A 1 315 ? 7.590 -1.453 -27.071 1.00 90.81 315 ARG A O 1
ATOM 2467 N N . LEU A 1 316 ? 7.398 -0.276 -25.169 1.00 90.62 316 LEU A N 1
ATOM 2468 C CA . LEU A 1 316 ? 6.092 0.307 -25.492 1.00 90.62 316 LEU A CA 1
ATOM 2469 C C . LEU A 1 316 ? 6.198 1.336 -26.624 1.00 90.62 316 LEU A C 1
ATOM 2471 O O . LEU A 1 316 ? 5.407 1.267 -27.560 1.00 90.62 316 LEU A O 1
ATOM 2475 N N . ASN A 1 317 ? 7.220 2.195 -26.601 1.00 90.00 317 ASN A N 1
ATOM 2476 C CA . ASN A 1 317 ? 7.474 3.162 -27.673 1.00 90.00 317 ASN A CA 1
ATOM 2477 C C . ASN A 1 317 ? 7.716 2.456 -29.017 1.00 90.00 317 ASN A C 1
ATOM 2479 O O . ASN A 1 317 ? 7.146 2.844 -30.029 1.00 90.00 317 ASN A O 1
ATOM 2483 N N . SER A 1 318 ? 8.486 1.361 -29.022 1.00 87.06 318 SER A N 1
ATOM 2484 C CA . SER A 1 318 ? 8.731 0.576 -30.245 1.00 87.06 318 SER A CA 1
ATOM 2485 C C . SER A 1 318 ? 7.442 -0.013 -30.838 1.00 87.06 318 SER A C 1
ATOM 2487 O O . SER A 1 318 ? 7.299 -0.122 -32.056 1.00 87.06 318 SER A O 1
ATOM 2489 N N . VAL A 1 319 ? 6.489 -0.406 -29.984 1.00 85.56 319 VAL A N 1
ATOM 2490 C CA . VAL A 1 319 ? 5.171 -0.889 -30.425 1.00 85.56 319 VAL A CA 1
ATOM 2491 C C . VAL A 1 319 ? 4.333 0.261 -30.982 1.00 85.56 319 VAL A C 1
ATOM 2493 O O . VAL A 1 319 ? 3.693 0.090 -32.019 1.00 85.56 319 VAL A O 1
ATOM 2496 N N . GLU A 1 320 ? 4.344 1.422 -30.330 1.00 86.38 320 GLU A N 1
ATOM 2497 C CA . GLU A 1 320 ? 3.630 2.617 -30.789 1.00 86.38 320 GLU A CA 1
ATOM 2498 C C . GLU A 1 320 ? 4.134 3.085 -32.163 1.00 86.38 320 GLU A C 1
ATOM 2500 O O . GLU A 1 320 ? 3.334 3.192 -33.092 1.00 86.38 320 GLU A O 1
ATOM 2505 N N . GLU A 1 321 ? 5.452 3.228 -32.338 1.00 86.62 321 GLU A N 1
ATOM 2506 C CA . GLU A 1 321 ? 6.084 3.600 -33.613 1.00 86.62 321 GLU A CA 1
ATOM 2507 C C . GLU A 1 321 ? 5.708 2.633 -34.747 1.00 86.62 321 GLU A C 1
ATOM 2509 O O . GLU A 1 321 ? 5.396 3.047 -35.869 1.00 86.62 321 GLU A O 1
ATOM 2514 N N . TYR A 1 322 ? 5.684 1.326 -34.463 1.00 84.38 322 TYR A N 1
ATOM 2515 C CA . TYR A 1 322 ? 5.250 0.334 -35.442 1.00 84.38 322 TYR A CA 1
ATOM 2516 C C . TYR A 1 322 ? 3.778 0.519 -35.826 1.00 84.38 322 TYR A C 1
ATOM 2518 O O . TYR A 1 322 ? 3.455 0.535 -37.015 1.00 84.38 322 TYR A O 1
ATOM 2526 N N . LEU A 1 323 ? 2.885 0.686 -34.847 1.00 84.81 323 LEU A N 1
ATOM 2527 C CA . LEU A 1 323 ? 1.455 0.881 -35.100 1.00 84.81 323 LEU A CA 1
ATOM 2528 C C . LEU A 1 323 ? 1.179 2.163 -35.898 1.00 84.81 323 LEU A C 1
ATOM 2530 O O . LEU A 1 323 ? 0.304 2.162 -36.765 1.00 84.81 323 LEU A O 1
ATOM 2534 N N . GLU A 1 324 ? 1.922 3.239 -35.646 1.00 86.94 324 GLU A N 1
ATOM 2535 C CA . GLU A 1 324 ? 1.856 4.466 -36.445 1.00 86.94 324 GLU A CA 1
ATOM 2536 C C . GLU A 1 324 ? 2.334 4.237 -37.882 1.00 86.94 324 GLU A C 1
ATOM 2538 O O . GLU A 1 324 ? 1.672 4.671 -38.828 1.00 86.94 324 GLU A O 1
ATOM 2543 N N . SER A 1 325 ? 3.429 3.493 -38.067 1.00 84.50 325 SER A N 1
ATOM 2544 C CA . SER A 1 325 ? 3.948 3.171 -39.400 1.00 84.50 325 SER A CA 1
ATOM 2545 C C . SER A 1 325 ? 2.965 2.346 -40.238 1.00 84.50 325 SER A C 1
ATOM 2547 O O . SER A 1 325 ? 2.870 2.552 -41.446 1.00 84.50 325 SER A O 1
ATOM 2549 N N . VAL A 1 326 ? 2.198 1.442 -39.617 1.00 84.50 326 VAL A N 1
ATOM 2550 C CA . VAL A 1 326 ? 1.168 0.654 -40.311 1.00 84.50 326 VAL A CA 1
ATOM 2551 C C . VAL A 1 326 ? 0.015 1.556 -40.746 1.00 84.50 326 VAL A C 1
ATOM 2553 O O . VAL A 1 326 ? -0.364 1.516 -41.911 1.00 84.50 326 VAL A O 1
ATOM 2556 N N . LYS A 1 327 ? -0.474 2.432 -39.859 1.00 83.38 327 LYS A N 1
ATOM 2557 C CA . LYS A 1 327 ? -1.569 3.371 -40.165 1.00 83.38 327 LYS A CA 1
ATOM 2558 C C . LYS A 1 327 ? -1.234 4.366 -41.276 1.00 83.38 327 LYS A C 1
ATOM 2560 O O . LYS A 1 327 ? -2.131 4.796 -41.983 1.00 83.38 327 LYS A O 1
ATOM 2565 N N . MET A 1 328 ? 0.031 4.765 -41.411 1.00 76.69 328 MET A N 1
ATOM 2566 C CA . MET A 1 328 ? 0.478 5.676 -42.475 1.00 76.69 328 MET A CA 1
ATOM 2567 C C . MET A 1 328 ? 0.590 5.002 -43.850 1.00 76.69 328 MET A C 1
ATOM 2569 O O . MET A 1 328 ? 0.689 5.700 -44.858 1.00 76.69 328 MET A O 1
ATOM 2573 N N . ASN A 1 329 ? 0.621 3.667 -43.887 1.00 70.38 329 ASN A N 1
ATOM 2574 C CA . ASN A 1 329 ? 0.736 2.866 -45.106 1.00 70.38 329 ASN A CA 1
ATOM 2575 C C . ASN A 1 329 ? -0.614 2.273 -45.573 1.00 70.38 329 ASN A C 1
ATOM 2577 O O . ASN A 1 329 ? -0.631 1.569 -46.585 1.00 70.38 329 ASN A O 1
ATOM 2581 N N . GLU A 1 330 ? -1.710 2.545 -44.854 1.00 61.03 330 GLU A N 1
ATOM 2582 C CA . GLU A 1 330 ? -3.107 2.240 -45.223 1.00 61.03 330 GLU A CA 1
ATOM 2583 C C . GLU A 1 330 ? -3.812 3.475 -45.804 1.00 61.03 330 GLU A C 1
ATOM 2585 O O . GLU A 1 330 ? -4.597 3.296 -46.765 1.00 61.03 330 GLU A O 1
#

Nearest PDB structures (foldseek):
  1es2-assembly1_A  TM=9.164E-01  e=2.930E-21  Streptomyces sp. K15
  1skf-assembly1_A  TM=9.170E-01  e=3.092E-21  Streptomyces sp. K15
  1es5-assembly1_A  TM=9.207E-01  e=6.930E-21  Streptomyces sp. K15
  1es4-assembly1_A  TM=9.173E-01  e=5.018E-21  Streptomyces sp. K15
  1esi-assembly1_A  TM=9.170E-01  e=8.594E-21  Streptomyces sp. K15

Secondary structure (DSSP, 8-state):
-HHHHHHHHHHSPPPP---SEEEEEETTT--EEEEESTTS-B--GGGHHHHHHHHHHHHHHHTT--TTT-EEEPPHHHHT--SS-----TT-EEEHHHHHHHHHSS--HHHHHHHHHHHHHHHHHHHHHHHHHHH-TTS--B-TTS-B------------HHHHHHHHHHHHHHHHHHHHHHHHHTT-TT-B-SSSS--S-TT-BB-HHHHHHHHHHHHT-HHHHHHHT-SEEEEEEE-TTS-EEEEEEE-S-SGGGT-TTEEEEEEEEETTTEEEEEEEEE-SS-EEEEEEEEESSHHHHHHHHHHHHHHHHHHHHHHHHHHHHHHTT-